Protein AF-0000000084447773 (afdb_homodimer)

Solvent-accessible surface area (backbone atoms only — not comparable to full-atom values): 10820 Å² total; per-residue (Å²): 117,67,65,32,52,51,28,36,53,50,13,45,52,34,30,50,54,9,51,51,26,36,47,57,23,47,71,52,85,71,55,71,71,56,27,58,68,29,68,40,21,44,53,9,50,49,30,35,52,50,14,50,56,31,36,47,57,13,43,61,77,37,57,61,53,53,57,58,41,60,48,51,64,50,44,58,54,37,35,50,45,25,31,73,74,68,66,43,83,80,49,70,49,41,52,50,13,52,49,32,30,48,52,10,36,56,40,37,75,74,79,116,68,67,31,53,51,29,35,53,48,14,46,52,35,29,51,53,9,50,52,26,35,48,56,24,48,72,52,85,70,55,71,72,56,27,59,68,29,67,40,22,45,53,9,51,49,30,33,52,51,15,51,56,31,36,47,58,14,43,62,76,38,57,60,52,52,55,58,44,56,49,47,58,51,46,54,52,37,37,50,44,27,30,74,75,65,68,43,84,79,48,70,50,37,50,52,12,45,49,32,25,45,52,11,33,54,42,38,73,73,79

Organism: NCBI:txid207340

pLDDT: mean 86.86, std 7.04, range [52.06, 95.5]

Foldseek 3Di:
DVLLVVLLVQLLVLLLQLVLLLVVLVPDDDDPVSSCPDPSNVSSVVSNVVSVVSNVSNVVPDPPQLSVLLSLVSVVVVVVCCCPVVVDDCDPVNVVVSVVSVVVNVVSNVD/DVLLVVLLVQLLVLLLQLVLLLVVLVPDDDDPVSSCPDPSNVSSVVSNVVSVVSNVSNVVPDPPVLSVLLSLLSVVVVVVCCCPVVVDDCDPVNVVVSVVSVVVNVVSNVD

Secondary structure (DSSP, 8-state):
-HHHHHHHHHHHHHHHHHHHHHHHTTSSSS-HHHHHTSHHHHHHHHHHHHHHHHHHHHHTTS-HHHHHHHTTHHHHHHHHHHHHHH-----HHHHHHHHHHHHHHHHHHH-/-HHHHHHHHHHHHHHHHHHHHHHHTTSSSS-HHHHHTSHHHHHHHHHHHHHHHHHHHHHTTS-HHHHHHHTTHHHHHHHHHHHHHH-----HHHHHHHHHHHHHHHHHHH-

Nearest PDB structures (foldseek):
  7ssu-assembly1_A  TM=8.052E-01  e=1.782E-02  Escherichia coli K-12
  7szt-assembly1_B  TM=7.948E-01  e=9.513E-02  Clostridiales bacterium oral taxon 876
  8vxu-assembly2_D  TM=7.506E-01  e=4.338E-02  Clostridia bacterium
  4etr-assembly2_B  TM=3.840E-01  e=6.956E+00  Pseudomonas aeruginosa PAO1
  7ssu-assembly1_A  TM=7.848E-01  e=2.287E-02  Escherichia coli K-12

InterPro domains:
  IPR000390 Small drug/metabolite transporter protein family [PTHR30561] (1-109)
  IPR037185 Multidrug transporter EmrE superfamily [SSF103481] (16-109)

Structure (mmCIF, N/CA/C/O backbone):
data_AF-0000000084447773-model_v1
#
loop_
_entity.id
_entity.type
_entity.pdbx_description
1 polymer 'Membrane transporters of cations and cationic drugs'
#
loop_
_atom_site.group_PDB
_atom_site.id
_atom_site.type_symbol
_atom_site.label_atom_id
_atom_site.label_alt_id
_atom_site.label_comp_id
_atom_site.label_asym_id
_atom_site.label_entity_id
_atom_site.label_seq_id
_atom_site.pdbx_PDB_ins_code
_atom_site.Cartn_x
_atom_site.Cartn_y
_atom_site.Cartn_z
_atom_site.occupancy
_atom_site.B_iso_or_equiv
_atom_site.auth_seq_id
_atom_site.auth_comp_id
_atom_site.auth_asym_id
_atom_site.auth_atom_id
_atom_site.pdbx_PDB_model_num
ATOM 1 N N . MET A 1 1 ? -3.943 13.617 18.547 1 52.06 1 MET A N 1
ATOM 2 C CA . MET A 1 1 ? -2.826 12.828 18.047 1 52.06 1 MET A CA 1
ATOM 3 C C . MET A 1 1 ? -3.193 11.344 17.984 1 52.06 1 MET A C 1
ATOM 5 O O . MET A 1 1 ? -2.994 10.695 16.953 1 52.06 1 MET A O 1
ATOM 9 N N . MET A 1 2 ? -3.91 10.875 19.062 1 59.81 2 MET A N 1
ATOM 10 C CA . MET A 1 2 ? -4.258 9.477 19.281 1 59.81 2 MET A CA 1
ATOM 11 C C . MET A 1 2 ? -5.281 9 18.25 1 59.81 2 MET A C 1
ATOM 13 O O . MET A 1 2 ? -5.121 7.93 17.656 1 59.81 2 MET A O 1
ATOM 17 N N . PRO A 1 3 ? -6.141 9.883 17.812 1 79.75 3 PRO A N 1
ATOM 18 C CA . PRO A 1 3 ? -7.188 9.422 16.906 1 79.75 3 PRO A CA 1
ATOM 19 C C . PRO A 1 3 ? -6.676 9.164 15.484 1 79.75 3 PRO A C 1
ATOM 21 O O . PRO A 1 3 ? -7.102 8.211 14.828 1 79.75 3 PRO A O 1
ATOM 24 N N . SER A 1 4 ? -5.676 9.805 15.156 1 86.56 4 SER A N 1
ATOM 25 C CA . SER A 1 4 ? -5.156 9.641 13.805 1 86.56 4 SER A CA 1
ATOM 26 C C . SER A 1 4 ? -4.34 8.359 13.68 1 86.56 4 SER A C 1
ATOM 28 O O . SER A 1 4 ? -4.398 7.68 12.648 1 86.56 4 SER A O 1
ATOM 30 N N . TRP A 1 5 ? -3.732 8.016 14.859 1 85.94 5 TRP A N 1
ATOM 31 C CA . TRP A 1 5 ? -2.955 6.781 14.844 1 85.94 5 TRP A CA 1
ATOM 32 C C . TRP A 1 5 ? -3.871 5.562 14.859 1 85.94 5 TRP A C 1
ATOM 34 O O . TRP A 1 5 ? -3.562 4.539 14.242 1 85.94 5 TRP A O 1
ATOM 44 N N . ILE A 1 6 ? -4.918 5.734 15.508 1 91.38 6 ILE A N 1
ATOM 45 C CA . ILE A 1 6 ? -5.898 4.656 15.547 1 91.38 6 ILE A CA 1
ATOM 46 C C . ILE A 1 6 ? -6.543 4.5 14.172 1 91.38 6 ILE A C 1
ATOM 48 O O . ILE A 1 6 ? -6.738 3.379 13.695 1 91.38 6 ILE A O 1
ATOM 52 N N . ALA A 1 7 ? -6.812 5.609 13.555 1 93 7 ALA A N 1
ATOM 53 C CA . ALA A 1 7 ? -7.355 5.582 12.195 1 93 7 ALA A CA 1
ATOM 54 C C . ALA A 1 7 ? -6.375 4.93 11.227 1 93 7 ALA A C 1
ATOM 56 O O . ALA A 1 7 ? -6.773 4.141 10.367 1 93 7 ALA A O 1
ATOM 57 N N . LEU A 1 8 ? -5.172 5.215 11.438 1 90.75 8 LEU A N 1
ATOM 58 C CA . LEU A 1 8 ? -4.141 4.637 10.578 1 90.75 8 LEU A CA 1
ATOM 59 C C . LEU A 1 8 ? -4.043 3.129 10.789 1 90.75 8 LEU A C 1
ATOM 61 O O . LEU A 1 8 ? -4.02 2.365 9.82 1 90.75 8 LEU A O 1
ATOM 65 N N . ALA A 1 9 ? -3.998 2.742 12.031 1 90.81 9 ALA A N 1
ATOM 66 C CA . ALA A 1 9 ? -3.926 1.317 12.336 1 90.81 9 ALA A CA 1
ATOM 67 C C . ALA A 1 9 ? -5.125 0.568 11.766 1 90.81 9 ALA A C 1
ATOM 69 O O . ALA A 1 9 ? -4.973 -0.516 11.195 1 90.81 9 ALA A O 1
ATOM 70 N N . ALA A 1 10 ? -6.227 1.159 11.93 1 94.94 10 ALA A N 1
ATOM 71 C CA . ALA A 1 10 ? -7.445 0.558 11.391 1 94.94 10 ALA A CA 1
ATOM 72 C C . ALA A 1 10 ? -7.395 0.487 9.867 1 94.94 10 ALA A C 1
ATOM 74 O O . ALA A 1 10 ? -7.832 -0.501 9.266 1 94.94 10 ALA A O 1
ATOM 75 N N . ALA A 1 11 ? -6.934 1.561 9.234 1 94.38 11 ALA A N 1
ATOM 76 C CA . ALA A 1 11 ? -6.793 1.587 7.781 1 94.38 11 ALA A CA 1
ATOM 77 C C . ALA A 1 11 ? -5.871 0.472 7.297 1 94.38 11 ALA A C 1
ATOM 79 O O . ALA A 1 11 ? -6.188 -0.231 6.336 1 94.38 11 ALA A O 1
ATOM 80 N N . ILE A 1 12 ? -4.809 0.29 7.988 1 91.56 12 ILE A N 1
ATOM 81 C CA . ILE A 1 12 ? -3.828 -0.726 7.621 1 91.56 12 ILE A CA 1
ATOM 82 C C . ILE A 1 12 ? -4.441 -2.115 7.773 1 91.56 12 ILE A C 1
ATOM 84 O O . ILE A 1 12 ? -4.359 -2.941 6.863 1 91.56 12 ILE A O 1
ATOM 88 N N . ALA A 1 13 ? -5.066 -2.32 8.875 1 94.06 13 ALA A N 1
ATOM 89 C CA . ALA A 1 13 ? -5.68 -3.617 9.141 1 94.06 13 ALA A CA 1
ATOM 90 C C . ALA A 1 13 ? -6.766 -3.93 8.117 1 94.06 13 ALA A C 1
ATOM 92 O O . ALA A 1 13 ? -6.824 -5.043 7.586 1 94.06 13 ALA A O 1
ATOM 93 N N . THR A 1 14 ? -7.59 -2.947 7.902 1 95.5 14 THR A N 1
ATOM 94 C CA . THR A 1 14 ? -8.672 -3.135 6.945 1 95.5 14 THR A CA 1
ATOM 95 C C . THR A 1 14 ? -8.125 -3.34 5.535 1 95.5 14 THR A C 1
ATOM 97 O O . THR A 1 14 ? -8.641 -4.156 4.773 1 95.5 14 THR A O 1
ATOM 100 N N . SER A 1 15 ? -7.129 -2.568 5.195 1 94.06 15 SER A N 1
ATOM 101 C CA . SER A 1 15 ? -6.523 -2.729 3.875 1 94.06 15 SER A CA 1
ATOM 102 C C . SER A 1 15 ? -5.91 -4.113 3.715 1 94.06 15 SER A C 1
ATOM 104 O O . SER A 1 15 ? -6 -4.719 2.643 1 94.06 15 SER A O 1
ATOM 106 N N . LEU A 1 16 ? -5.262 -4.594 4.715 1 91.81 16 LEU A N 1
ATOM 107 C CA . LEU A 1 16 ? -4.68 -5.93 4.695 1 91.81 16 LEU A CA 1
ATOM 108 C C . LEU A 1 16 ? -5.754 -6.992 4.5 1 91.81 16 LEU A C 1
ATOM 110 O O . LEU A 1 16 ? -5.582 -7.918 3.703 1 91.81 16 LEU A O 1
ATOM 114 N N . PHE A 1 17 ? -6.754 -6.824 5.25 1 95.06 17 PHE A N 1
ATOM 115 C CA . PHE A 1 17 ? -7.891 -7.723 5.098 1 95.06 17 PHE A CA 1
ATOM 116 C C . PHE A 1 17 ? -8.406 -7.703 3.666 1 95.06 17 PHE A C 1
ATOM 118 O O . PHE A 1 17 ? -8.664 -8.758 3.078 1 95.06 17 PHE A O 1
ATOM 125 N N . GLY A 1 18 ? -8.555 -6.555 3.109 1 94.06 18 GLY A N 1
ATOM 126 C CA . GLY A 1 18 ? -8.992 -6.414 1.729 1 94.06 18 GLY A CA 1
ATOM 127 C C . GLY A 1 18 ? -8.039 -7.059 0.736 1 94.06 18 GLY A C 1
ATOM 128 O O . GLY A 1 18 ? -8.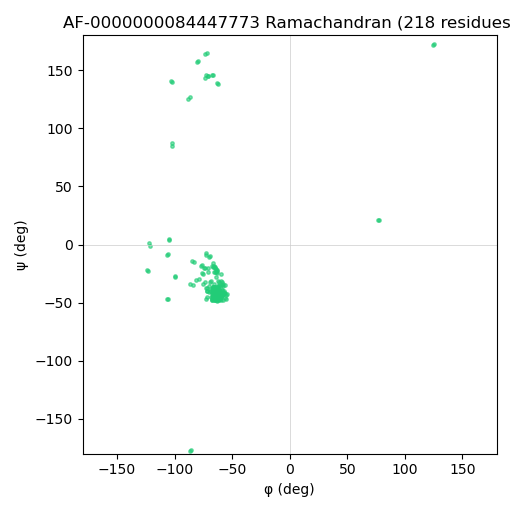477 -7.77 -0.173 1 94.06 18 GLY A O 1
ATOM 129 N N . GLN A 1 19 ? -6.801 -6.828 0.958 1 91.56 19 GLN A N 1
ATOM 130 C CA . GLN A 1 19 ? -5.793 -7.375 0.055 1 91.56 19 GLN A CA 1
ATOM 131 C C . GLN A 1 19 ? -5.812 -8.898 0.068 1 91.56 19 GLN A C 1
ATOM 133 O O . GLN A 1 19 ? -5.66 -9.539 -0.977 1 91.56 19 GLN A O 1
ATOM 138 N N . VAL A 1 20 ? -5.965 -9.469 1.183 1 92.75 20 VAL A N 1
ATOM 139 C CA . VAL A 1 20 ? -6.023 -10.922 1.294 1 92.75 20 VAL A CA 1
ATOM 140 C C . VAL A 1 20 ? -7.242 -11.445 0.538 1 92.75 20 VAL A C 1
ATOM 142 O O . VAL A 1 20 ? -7.148 -12.438 -0.187 1 92.75 20 VAL A O 1
ATOM 145 N N . LEU A 1 21 ? -8.344 -10.773 0.711 1 93.69 21 LEU A N 1
ATOM 146 C CA . LEU A 1 21 ? -9.555 -11.188 0.015 1 93.69 21 LEU A CA 1
ATOM 147 C C . LEU A 1 21 ? -9.406 -11.008 -1.492 1 93.69 21 LEU A C 1
ATOM 149 O O . LEU A 1 21 ? -9.93 -11.812 -2.271 1 93.69 21 LEU A O 1
ATOM 153 N N . LEU A 1 22 ? -8.766 -9.953 -1.883 1 92.12 22 LEU A N 1
ATOM 154 C CA . LEU A 1 22 ? -8.516 -9.742 -3.305 1 92.12 22 LEU A CA 1
ATOM 155 C C . LEU A 1 22 ? -7.691 -10.891 -3.887 1 92.12 22 LEU A C 1
ATOM 157 O O . LEU A 1 22 ? -7.996 -11.391 -4.969 1 92.12 22 LEU A O 1
ATOM 161 N N . LYS A 1 23 ? -6.68 -11.25 -3.127 1 92.06 23 LYS A N 1
ATOM 162 C CA . LYS A 1 23 ? -5.875 -12.383 -3.562 1 92.06 23 LYS A CA 1
ATOM 163 C C . LYS A 1 23 ? -6.707 -13.664 -3.613 1 92.06 23 LYS A C 1
ATOM 165 O O . LYS A 1 23 ? -6.617 -14.43 -4.574 1 92.06 23 LYS A O 1
ATOM 170 N N . ALA A 1 24 ? -7.488 -13.883 -2.609 1 91.88 24 ALA A N 1
ATOM 171 C CA . ALA A 1 24 ? -8.336 -15.07 -2.561 1 91.88 24 ALA A CA 1
ATOM 172 C C . ALA A 1 24 ? -9.273 -15.125 -3.76 1 91.88 24 ALA A C 1
ATOM 174 O O . ALA A 1 24 ? -9.578 -16.203 -4.273 1 91.88 24 ALA A O 1
ATOM 175 N N . GLY A 1 25 ? -9.703 -13.992 -4.145 1 91.12 25 GLY A N 1
ATOM 176 C CA . GLY A 1 25 ? -10.609 -13.914 -5.281 1 91.12 25 GLY A CA 1
ATOM 177 C C . GLY A 1 25 ? -9.969 -14.336 -6.59 1 91.12 25 GLY A C 1
ATOM 178 O O . GLY A 1 25 ? -10.664 -14.617 -7.566 1 91.12 25 GLY A O 1
ATOM 179 N N . THR A 1 26 ? -8.664 -14.336 -6.594 1 87.81 26 THR A N 1
ATOM 180 C CA . THR A 1 26 ? -7.965 -14.68 -7.828 1 87.81 26 THR A CA 1
ATOM 181 C C . THR A 1 26 ? -7.824 -16.188 -7.961 1 87.81 26 THR A C 1
ATOM 183 O O . THR A 1 26 ? -7.434 -16.688 -9.016 1 87.81 26 THR A O 1
ATOM 186 N N . LEU A 1 27 ? -8.039 -16.922 -6.93 1 85.88 27 LEU A N 1
ATOM 187 C CA . LEU A 1 27 ? -7.781 -18.359 -6.902 1 85.88 27 LEU A CA 1
ATOM 188 C C . LEU A 1 27 ? -8.875 -19.125 -7.641 1 85.88 27 LEU A C 1
ATOM 190 O O . LEU A 1 27 ? -8.664 -20.25 -8.078 1 85.88 27 LEU A O 1
ATOM 194 N N . GLY A 1 28 ? -9.969 -18.531 -7.844 1 81.12 28 GLY A N 1
ATOM 195 C CA . GLY A 1 28 ? -11.039 -19.234 -8.531 1 81.12 28 GLY A CA 1
ATOM 196 C C . GLY A 1 28 ? -10.859 -19.266 -10.039 1 81.12 28 GLY A C 1
ATOM 197 O O . GLY A 1 28 ? -10.008 -18.578 -10.586 1 81.12 28 GLY A O 1
ATOM 198 N N . GLU A 1 29 ? -11.484 -20.203 -10.602 1 82.5 29 GLU A N 1
ATOM 199 C CA . GLU A 1 29 ? -11.445 -20.312 -12.055 1 82.5 29 GLU A CA 1
ATOM 200 C C . GLU A 1 29 ? -12.18 -19.156 -12.727 1 82.5 29 GLU A C 1
ATOM 202 O O . GLU A 1 29 ? -13.016 -18.5 -12.102 1 82.5 29 GLU A O 1
ATOM 207 N N . GLY A 1 30 ? -11.656 -18.797 -13.828 1 83.19 30 GLY A N 1
ATOM 208 C CA . GLY A 1 30 ? -12.344 -17.766 -14.594 1 83.19 30 GLY A CA 1
ATOM 209 C C . GLY A 1 30 ? -11.461 -16.578 -14.914 1 83.19 30 GLY A C 1
ATOM 210 O O . GLY A 1 30 ? -10.312 -16.516 -14.469 1 83.19 30 GLY A O 1
ATOM 211 N N . GLY A 1 31 ? -12 -15.719 -15.734 1 85.12 31 GLY A N 1
ATOM 212 C CA . GLY A 1 31 ? -11.273 -14.531 -16.141 1 85.12 31 GLY A CA 1
ATOM 213 C C . GLY A 1 31 ? -11.422 -13.375 -15.164 1 85.12 31 GLY A C 1
ATOM 214 O O . GLY A 1 31 ? -11.891 -13.57 -14.039 1 85.12 31 GLY A O 1
ATOM 215 N N . PHE A 1 32 ? -10.875 -12.289 -15.484 1 86.25 32 PHE A N 1
ATOM 216 C CA . PHE A 1 32 ? -10.867 -11.078 -14.664 1 86.25 32 PHE A CA 1
ATOM 217 C C . PHE A 1 32 ? -12.281 -10.664 -14.297 1 86.25 32 PHE A C 1
ATOM 219 O O . PHE A 1 32 ? -12.555 -10.32 -13.148 1 86.25 32 PHE A O 1
ATOM 226 N N . LEU A 1 33 ? -13.18 -10.727 -15.258 1 87.12 33 LEU A N 1
ATOM 227 C CA . LEU A 1 33 ? -14.562 -10.305 -15.023 1 87.12 33 LEU A CA 1
ATOM 228 C C . LEU A 1 33 ? -15.25 -11.227 -14.023 1 87.12 33 LEU A C 1
ATOM 230 O O . LEU A 1 33 ? -16 -10.766 -13.164 1 87.12 33 LEU A O 1
ATOM 234 N N . THR A 1 34 ? -15.008 -12.555 -14.148 1 88.5 34 THR A N 1
ATOM 235 C CA . THR A 1 34 ? -15.586 -13.492 -13.195 1 88.5 34 THR A CA 1
ATOM 236 C C . THR A 1 34 ? -15.055 -13.227 -11.789 1 88.5 34 THR A C 1
ATOM 238 O O . THR A 1 34 ? -15.805 -13.281 -10.812 1 88.5 34 THR A O 1
ATOM 241 N N . GLN A 1 35 ? -13.82 -12.898 -11.742 1 88.12 35 GLN A N 1
ATOM 242 C CA . GLN A 1 35 ? -13.188 -12.633 -10.453 1 88.12 35 GLN A CA 1
ATOM 243 C C . GLN A 1 35 ? -13.781 -11.383 -9.805 1 88.12 35 GLN A C 1
ATOM 245 O O . GLN A 1 35 ? -13.938 -11.328 -8.578 1 88.12 35 GLN A O 1
ATOM 250 N N . LEU A 1 36 ? -14.109 -10.375 -10.633 1 89.75 36 LEU A N 1
ATOM 251 C CA . LEU A 1 36 ? -14.602 -9.102 -10.117 1 89.75 36 LEU A CA 1
ATOM 252 C C . LEU A 1 36 ? -15.93 -9.289 -9.391 1 89.75 36 LEU A C 1
ATOM 254 O O . LEU A 1 36 ? -16.25 -8.539 -8.469 1 89.75 36 LEU A O 1
ATOM 258 N N . PHE A 1 37 ? -16.594 -10.375 -9.758 1 91.5 37 PHE A N 1
ATOM 259 C CA . PHE A 1 37 ? -17.922 -10.555 -9.18 1 91.5 37 PHE A CA 1
ATOM 260 C C . PHE A 1 37 ? -17.906 -11.625 -8.094 1 91.5 37 PHE A C 1
ATOM 262 O O . PHE A 1 37 ? -18.938 -11.992 -7.551 1 91.5 37 PHE A O 1
ATOM 269 N N . ARG A 1 38 ? -16.844 -12.102 -7.805 1 92 38 ARG A N 1
ATOM 270 C CA . ARG A 1 38 ? -16.719 -13 -6.664 1 92 38 ARG A CA 1
ATOM 271 C C . ARG A 1 38 ? -16.859 -12.242 -5.348 1 92 38 ARG A C 1
ATOM 273 O O . ARG A 1 38 ? -16.453 -11.086 -5.246 1 92 38 ARG A O 1
ATOM 280 N N . TRP A 1 39 ? -17.469 -12.953 -4.438 1 93.69 39 TRP A N 1
ATOM 281 C CA . TRP A 1 39 ? -17.734 -12.289 -3.166 1 93.69 39 TRP A CA 1
ATOM 282 C C . TRP A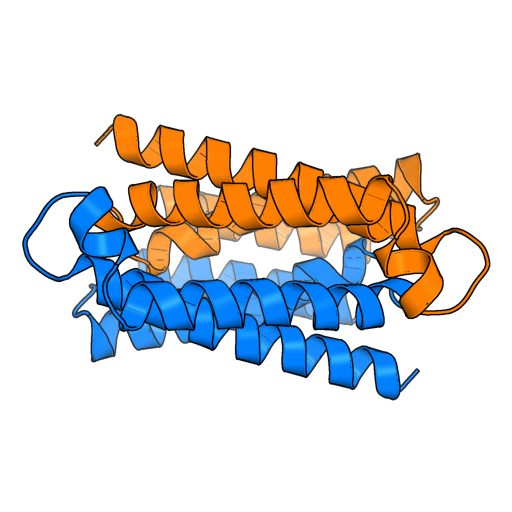 1 39 ? -16.438 -11.867 -2.486 1 93.69 39 TRP A C 1
ATOM 284 O O . TRP A 1 39 ? -16.391 -10.82 -1.826 1 93.69 39 TRP A O 1
ATOM 294 N N . GLN A 1 40 ? -15.383 -12.586 -2.654 1 94.44 40 GLN A N 1
ATOM 295 C CA . GLN A 1 40 ? -14.094 -12.242 -2.066 1 94.44 40 GLN A CA 1
ATOM 296 C C . GLN A 1 40 ? -13.578 -10.914 -2.617 1 94.44 40 GLN A C 1
ATOM 298 O O . GLN A 1 40 ? -13.133 -10.047 -1.858 1 94.44 40 GLN A O 1
ATOM 303 N N . THR A 1 41 ? -13.719 -10.797 -3.891 1 93.81 41 THR A N 1
ATOM 304 C CA . THR A 1 41 ? -13.211 -9.602 -4.547 1 93.81 41 THR A CA 1
ATOM 305 C C . THR A 1 41 ? -14.078 -8.391 -4.203 1 93.81 41 THR A C 1
ATOM 307 O O . THR A 1 41 ? -13.555 -7.309 -3.918 1 93.81 41 THR A O 1
ATOM 310 N N . ILE A 1 42 ? -15.375 -8.57 -4.164 1 94.69 42 ILE A N 1
ATOM 311 C CA . ILE A 1 42 ? -16.281 -7.473 -3.871 1 94.69 42 ILE A CA 1
ATOM 312 C C . ILE A 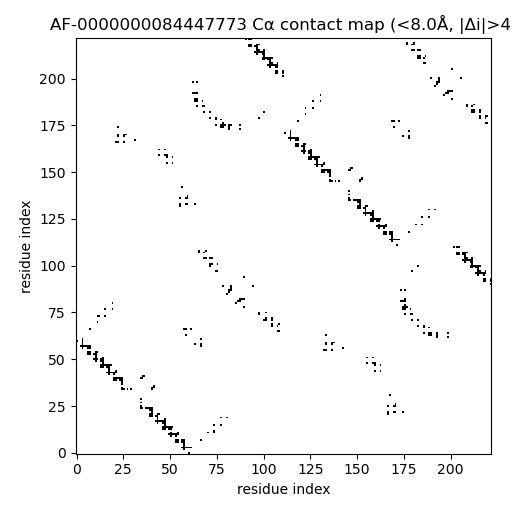1 42 ? -16.062 -6.984 -2.441 1 94.69 42 ILE A C 1
ATOM 314 O O . ILE A 1 42 ? -15.914 -5.781 -2.207 1 94.69 42 ILE A O 1
ATOM 318 N N . ILE A 1 43 ? -16.016 -7.895 -1.536 1 95.44 43 ILE A N 1
ATOM 319 C CA . ILE A 1 43 ? -15.773 -7.523 -0.145 1 95.44 43 ILE A CA 1
ATOM 320 C C . ILE A 1 43 ? -14.359 -6.957 0.003 1 95.44 43 ILE A C 1
ATOM 322 O O . ILE A 1 43 ? -14.148 -6.004 0.754 1 95.44 43 ILE A O 1
ATOM 326 N N . GLY A 1 44 ? -13.383 -7.539 -0.769 1 95.38 44 GLY A N 1
ATOM 327 C CA . GLY A 1 44 ? -12.016 -7.043 -0.739 1 95.38 44 GLY A CA 1
ATOM 328 C C . GLY A 1 44 ? -11.891 -5.613 -1.228 1 95.38 44 GLY A C 1
ATOM 329 O O . GLY A 1 44 ? -11.211 -4.793 -0.599 1 95.38 44 GLY A O 1
ATOM 330 N N . LEU A 1 45 ? -12.602 -5.336 -2.291 1 94.19 45 LEU A N 1
ATOM 331 C CA . LEU A 1 45 ? -12.594 -3.984 -2.838 1 94.19 45 LEU A CA 1
ATOM 332 C C . LEU A 1 45 ? -13.258 -3.006 -1.88 1 94.19 45 LEU A C 1
ATOM 334 O O . LEU A 1 45 ? -12.789 -1.881 -1.704 1 94.19 45 LEU A O 1
ATOM 338 N N . GLY A 1 46 ? -14.336 -3.426 -1.323 1 95.31 46 GLY A N 1
ATOM 339 C CA . GLY A 1 46 ? -15 -2.609 -0.317 1 95.31 46 GLY A CA 1
ATOM 340 C C . GLY A 1 46 ? -14.117 -2.307 0.879 1 95.31 46 GLY A C 1
ATOM 341 O O . GLY A 1 46 ? -14.047 -1.163 1.334 1 95.31 46 GLY A O 1
ATOM 342 N N . ALA A 1 47 ? -13.492 -3.352 1.375 1 94.94 47 ALA A N 1
ATOM 343 C CA . ALA A 1 47 ? -12.578 -3.18 2.5 1 94.94 47 ALA A CA 1
ATOM 344 C C . ALA A 1 47 ? -11.414 -2.27 2.123 1 94.94 47 ALA A C 1
ATOM 346 O O . ALA A 1 47 ? -11.023 -1.397 2.902 1 94.94 47 ALA A O 1
ATOM 347 N N . TYR A 1 48 ? -10.914 -2.471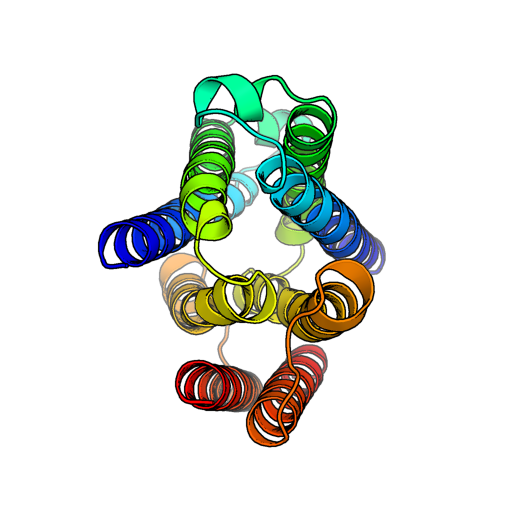 0.992 1 92.19 48 TYR A N 1
ATOM 348 C CA . TYR A 1 48 ? -9.812 -1.649 0.5 1 92.19 48 TYR A CA 1
ATOM 349 C C . TYR A 1 48 ? -10.242 -0.194 0.355 1 92.19 48 TYR A C 1
ATOM 351 O O . TYR A 1 48 ? -9.539 0.714 0.796 1 92.19 48 TYR A O 1
ATOM 359 N N . GLY A 1 49 ? -11.359 0.021 -0.259 1 92.06 49 GLY A N 1
ATOM 360 C CA . GLY A 1 49 ? -11.922 1.358 -0.353 1 92.06 49 GLY A CA 1
ATOM 361 C C . GLY A 1 49 ? -12.203 1.981 1.001 1 92.06 49 GLY A C 1
ATOM 362 O O . GLY A 1 49 ? -11.93 3.164 1.217 1 92.06 49 GLY A O 1
ATOM 363 N N . GLY A 1 50 ? -12.797 1.162 1.841 1 94.62 50 GLY A N 1
ATOM 364 C CA . GLY A 1 50 ? -13.016 1.628 3.199 1 94.62 50 GLY A CA 1
ATOM 365 C C . GLY A 1 50 ? -11.734 2.008 3.918 1 94.62 50 GLY A C 1
ATOM 366 O O . GLY A 1 50 ? -11.711 2.963 4.695 1 94.62 50 GLY A O 1
ATOM 367 N N . ALA A 1 51 ? -10.695 1.259 3.705 1 94.44 51 ALA A N 1
ATOM 368 C CA . ALA A 1 51 ? -9.391 1.557 4.289 1 94.44 51 ALA A CA 1
ATOM 369 C C . ALA A 1 51 ? -8.875 2.912 3.816 1 94.44 51 ALA A C 1
ATOM 371 O O . ALA A 1 51 ? -8.242 3.643 4.582 1 94.44 51 ALA A O 1
ATOM 372 N N . ALA A 1 52 ? -9.188 3.23 2.557 1 92.88 52 ALA A N 1
ATOM 373 C CA . ALA A 1 52 ? -8.781 4.523 2.014 1 92.88 52 ALA A CA 1
ATOM 374 C C . ALA A 1 52 ? -9.453 5.668 2.77 1 92.88 52 ALA A C 1
ATOM 376 O O . ALA A 1 52 ? -8.82 6.695 3.037 1 92.88 52 ALA A O 1
ATOM 377 N N . LEU A 1 53 ? -10.641 5.488 3.105 1 92.56 53 LEU A N 1
ATOM 378 C CA . LEU A 1 53 ? -11.367 6.512 3.848 1 92.56 53 LEU A CA 1
ATOM 379 C C . LEU A 1 53 ? -10.781 6.691 5.242 1 92.56 53 LEU A C 1
ATOM 381 O O . LEU A 1 53 ? -10.625 7.82 5.715 1 92.56 53 LEU A O 1
ATOM 385 N N . LEU A 1 54 ? -10.508 5.59 5.875 1 92.38 54 LEU A N 1
ATOM 386 C CA . LEU A 1 54 ? -9.852 5.66 7.172 1 92.38 54 LEU A CA 1
ATOM 387 C C . LEU A 1 54 ? -8.469 6.301 7.051 1 92.38 54 LEU A C 1
ATOM 389 O O . LEU A 1 54 ? -8.055 7.055 7.934 1 92.38 54 LEU A O 1
ATOM 393 N N . TYR A 1 55 ? -7.809 6.02 5.973 1 92.69 55 TYR A N 1
ATOM 394 C CA . TYR A 1 55 ? -6.48 6.559 5.719 1 92.69 55 TYR A CA 1
ATOM 395 C C . TYR A 1 55 ? -6.523 8.078 5.586 1 92.69 55 TYR A C 1
ATOM 397 O O . TYR A 1 55 ? -5.637 8.773 6.086 1 92.69 55 TYR A O 1
ATOM 405 N N . ILE A 1 56 ? -7.547 8.555 5.004 1 91 56 ILE A N 1
ATOM 406 C CA . ILE A 1 56 ? -7.715 10 4.844 1 91 56 ILE A CA 1
ATOM 407 C C . ILE A 1 56 ? -7.816 10.656 6.219 1 91 56 ILE A C 1
ATOM 409 O O . ILE A 1 56 ? -7.266 11.742 6.434 1 91 56 ILE A O 1
ATOM 413 N N . VAL A 1 57 ? -8.57 10.008 7.008 1 90.69 57 VAL A N 1
ATOM 414 C CA . VAL A 1 57 ? -8.711 10.531 8.359 1 90.69 57 VAL A CA 1
ATOM 415 C C . VAL A 1 57 ? -7.344 10.641 9.023 1 90.69 57 VAL A C 1
ATOM 417 O O . VAL A 1 57 ? -7.043 11.641 9.68 1 90.69 57 VAL A O 1
ATOM 420 N N . ALA A 1 58 ? -6.508 9.68 8.844 1 89.81 58 ALA A N 1
ATOM 421 C CA . ALA A 1 58 ? -5.16 9.688 9.406 1 89.81 58 ALA A CA 1
ATOM 422 C C . ALA A 1 58 ? -4.309 10.789 8.773 1 89.81 58 ALA A C 1
ATOM 424 O O . ALA A 1 58 ? -3.553 11.469 9.461 1 89.81 58 ALA A O 1
ATOM 425 N N . LEU A 1 59 ? -4.496 11.031 7.504 1 88.12 59 LEU A N 1
ATOM 426 C CA . LEU A 1 59 ? -3.66 11.953 6.742 1 88.12 59 LEU A CA 1
ATOM 427 C C . LEU A 1 59 ? -3.99 13.398 7.098 1 88.12 59 LEU A C 1
ATOM 429 O O . LEU A 1 59 ? -3.223 14.312 6.781 1 88.12 59 LEU A O 1
ATOM 433 N N . ARG A 1 60 ? -5.121 13.617 7.633 1 88.44 60 ARG A N 1
ATOM 434 C CA . ARG A 1 60 ? -5.477 14.969 8.047 1 88.44 60 ARG A CA 1
ATOM 435 C C . ARG A 1 60 ? -4.531 15.469 9.141 1 88.44 60 ARG A C 1
ATOM 437 O O . ARG A 1 60 ? -4.332 16.672 9.281 1 88.44 60 ARG A O 1
ATOM 444 N N . LYS A 1 61 ? -3.955 14.562 9.844 1 87.19 61 LYS A N 1
ATOM 445 C CA . LYS A 1 61 ? -3.125 14.992 10.961 1 87.19 61 LYS A CA 1
ATOM 446 C C . LYS A 1 61 ? -1.704 14.453 10.836 1 87.19 61 LYS A C 1
ATOM 448 O O . LYS A 1 61 ? -0.785 14.945 11.492 1 87.19 61 LYS A O 1
ATOM 453 N N . LEU A 1 62 ? -1.527 13.438 10.133 1 83.38 62 LEU A N 1
ATOM 454 C CA . LEU A 1 62 ? -0.211 12.82 9.992 1 83.38 62 LEU A CA 1
ATOM 455 C C . LEU A 1 62 ? 0.419 13.188 8.656 1 83.38 62 LEU A C 1
ATOM 457 O O . LEU A 1 62 ? -0.27 13.242 7.633 1 83.38 62 LEU A O 1
ATOM 461 N N . PRO A 1 63 ? 1.749 13.453 8.719 1 86.06 63 PRO A N 1
ATOM 462 C CA . PRO A 1 63 ? 2.438 13.617 7.438 1 86.06 63 PRO A CA 1
ATOM 463 C C . PRO A 1 63 ? 2.398 12.352 6.582 1 86.06 63 PRO A C 1
ATOM 465 O O . PRO A 1 63 ? 2.467 11.242 7.109 1 86.06 63 PRO A O 1
ATOM 468 N N . MET A 1 64 ? 2.172 12.578 5.324 1 85.88 64 MET A N 1
ATOM 469 C CA . MET A 1 64 ? 2.094 11.438 4.406 1 85.88 64 MET A CA 1
ATOM 470 C C . MET A 1 64 ? 3.385 10.633 4.434 1 85.88 64 MET A C 1
ATOM 472 O O . MET A 1 64 ? 3.357 9.406 4.312 1 85.88 64 MET A O 1
ATOM 476 N N . SER A 1 65 ? 4.535 11.242 4.656 1 82 65 SER A N 1
ATOM 477 C CA . SER A 1 65 ? 5.84 10.594 4.676 1 82 65 SER A CA 1
ATOM 478 C C . SER A 1 65 ? 5.992 9.688 5.895 1 82 65 SER A C 1
ATOM 480 O O . SER A 1 65 ? 6.91 8.867 5.957 1 82 65 SER A O 1
ATOM 482 N N . VAL A 1 66 ? 5.102 9.797 6.758 1 79.56 66 VAL A N 1
ATOM 483 C CA . VAL A 1 66 ? 5.133 8.961 7.953 1 79.56 66 VAL A CA 1
ATOM 484 C 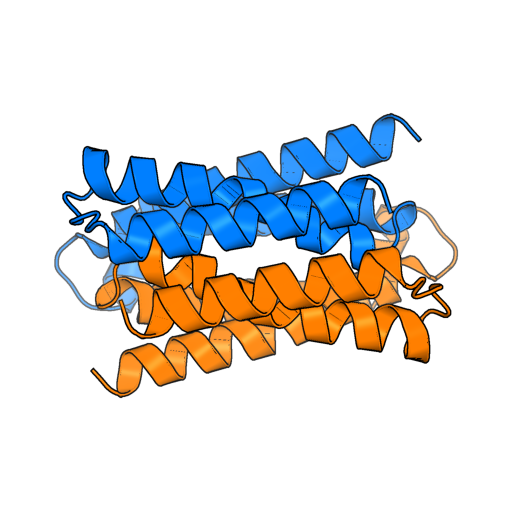C . VAL A 1 66 ? 4.066 7.875 7.852 1 79.56 66 VAL A C 1
ATOM 486 O O . VAL A 1 66 ? 4.336 6.703 8.125 1 79.56 66 VAL A O 1
ATOM 489 N N . ALA A 1 67 ? 2.875 8.297 7.465 1 84.31 67 ALA A N 1
ATOM 490 C CA . ALA A 1 67 ? 1.729 7.395 7.445 1 84.31 67 ALA A CA 1
ATOM 491 C C . ALA A 1 67 ? 1.958 6.238 6.473 1 84.31 67 ALA A C 1
ATOM 493 O O . ALA A 1 67 ? 1.712 5.078 6.809 1 84.31 67 ALA A O 1
ATOM 494 N N . LEU A 1 68 ? 2.436 6.574 5.348 1 85.88 68 LEU A N 1
ATOM 495 C CA . LEU A 1 68 ? 2.555 5.562 4.305 1 85.88 68 LEU A CA 1
ATOM 496 C C . LEU A 1 68 ? 3.572 4.492 4.695 1 85.88 68 LEU A C 1
ATOM 498 O O . LEU A 1 68 ? 3.293 3.297 4.594 1 85.88 68 LEU A O 1
ATOM 502 N N . PRO A 1 69 ? 4.68 4.91 5.16 1 79.38 69 PRO A N 1
ATOM 503 C CA . PRO A 1 69 ? 5.656 3.881 5.523 1 79.38 69 PRO A CA 1
ATOM 504 C C . PRO A 1 69 ? 5.176 2.98 6.66 1 79.38 69 PRO A C 1
ATOM 506 O O . PRO A 1 69 ? 5.652 1.852 6.801 1 79.38 69 PRO A O 1
ATOM 509 N N . CYS A 1 70 ? 4.254 3.379 7.461 1 80.38 70 CYS A N 1
ATOM 510 C CA . CYS A 1 70 ? 3.709 2.551 8.531 1 80.38 70 CYS A CA 1
ATOM 511 C C . CYS A 1 70 ? 2.984 1.335 7.965 1 80.38 70 CYS A C 1
ATOM 513 O O . CYS A 1 70 ? 2.842 0.319 8.648 1 80.38 70 CYS A O 1
ATOM 515 N N . THR A 1 71 ? 2.613 1.408 6.785 1 84.75 71 THR A N 1
ATOM 516 C CA . THR A 1 71 ? 1.896 0.299 6.168 1 84.75 71 THR A CA 1
ATOM 517 C C . THR A 1 71 ? 2.836 -0.872 5.898 1 84.75 71 THR A C 1
ATOM 519 O O . THR A 1 71 ? 2.387 -1.984 5.617 1 84.75 71 THR A O 1
ATOM 522 N N . ALA A 1 72 ? 4.062 -0.683 6.059 1 83.06 72 ALA A N 1
ATOM 523 C CA . ALA A 1 72 ? 5.051 -1.727 5.797 1 83.06 72 ALA A CA 1
ATOM 524 C C . ALA A 1 72 ? 4.891 -2.893 6.77 1 83.06 72 ALA A C 1
ATOM 526 O O . ALA A 1 72 ? 5.379 -3.994 6.512 1 83.06 72 ALA A O 1
ATOM 527 N N . VAL A 1 73 ? 4.258 -2.656 7.836 1 78.5 73 VAL A N 1
ATOM 528 C CA . VAL A 1 73 ? 3.998 -3.721 8.797 1 78.5 73 VAL A CA 1
ATOM 529 C C . VAL A 1 73 ? 3.188 -4.832 8.133 1 78.5 73 VAL A C 1
ATOM 531 O O . VAL A 1 73 ? 3.291 -6 8.516 1 78.5 73 VAL A O 1
ATOM 534 N N . SER A 1 74 ? 2.465 -4.469 7.133 1 85.94 74 SER A N 1
ATOM 535 C CA . SER A 1 74 ? 1.616 -5.438 6.441 1 85.94 74 SER A CA 1
ATOM 536 C C . SER A 1 74 ? 2.449 -6.426 5.633 1 85.94 74 SER A C 1
ATOM 538 O O . SER A 1 74 ? 1.967 -7.5 5.27 1 85.94 74 SER A O 1
ATOM 540 N N . TYR A 1 75 ? 3.66 -6.055 5.34 1 85.06 75 TYR A N 1
ATOM 541 C CA . TYR A 1 75 ? 4.461 -6.914 4.477 1 85.06 75 TYR A CA 1
ATOM 542 C C . TYR A 1 75 ? 4.773 -8.242 5.164 1 85.06 75 TYR A C 1
ATOM 544 O O . TYR A 1 75 ? 4.734 -9.297 4.527 1 85.06 75 TYR A O 1
ATOM 552 N N . VAL A 1 76 ? 5.023 -8.125 6.41 1 81 76 VAL A N 1
ATOM 553 C CA . VAL A 1 76 ? 5.293 -9.344 7.168 1 81 76 VAL A CA 1
ATOM 554 C C . VAL A 1 76 ? 4.027 -10.203 7.242 1 81 76 VAL A C 1
ATOM 556 O O . VAL A 1 76 ? 4.082 -11.414 7.039 1 81 76 VAL A O 1
ATOM 559 N N . ALA A 1 77 ? 2.984 -9.57 7.531 1 86 77 ALA A N 1
ATOM 560 C CA . ALA A 1 77 ? 1.712 -10.273 7.637 1 86 77 ALA A CA 1
ATOM 561 C C . ALA A 1 77 ? 1.348 -10.953 6.316 1 86 77 ALA A C 1
ATOM 563 O O . ALA A 1 77 ? 0.918 -12.109 6.301 1 86 77 ALA A O 1
ATOM 564 N N . VAL A 1 78 ? 1.598 -10.266 5.281 1 87.56 78 VAL A N 1
ATOM 565 C CA . VAL A 1 78 ? 1.204 -10.797 3.982 1 87.56 78 VAL A CA 1
ATOM 566 C C . VAL A 1 78 ? 2.125 -11.953 3.598 1 87.56 78 VAL A C 1
ATOM 568 O O . VAL A 1 78 ? 1.689 -12.922 2.971 1 87.56 78 VAL A O 1
ATOM 571 N N . ALA A 1 79 ? 3.334 -11.789 3.928 1 86.19 79 ALA A N 1
ATOM 572 C CA . ALA A 1 79 ? 4.242 -12.906 3.672 1 86.19 79 ALA A CA 1
ATOM 573 C C . ALA A 1 79 ? 3.799 -14.156 4.418 1 86.19 79 ALA A C 1
ATOM 575 O O . ALA A 1 79 ? 3.807 -15.258 3.859 1 86.19 79 ALA A O 1
ATOM 576 N N . ALA A 1 80 ? 3.453 -13.945 5.633 1 87.44 80 ALA A N 1
ATOM 577 C CA . ALA A 1 80 ? 2.988 -15.062 6.441 1 87.44 80 ALA A CA 1
ATOM 578 C C . ALA A 1 80 ? 1.69 -15.641 5.883 1 87.44 80 ALA A C 1
ATOM 580 O O . ALA A 1 80 ? 1.568 -16.859 5.711 1 87.44 80 ALA A O 1
ATOM 581 N N . ILE A 1 81 ? 0.773 -14.805 5.578 1 90.5 81 ILE A N 1
ATOM 582 C CA . ILE A 1 81 ? -0.518 -15.242 5.055 1 90.5 81 ILE A CA 1
ATOM 583 C C . ILE A 1 81 ? -0.325 -15.914 3.699 1 90.5 81 ILE A C 1
ATOM 585 O O . ILE A 1 81 ? -0.934 -16.953 3.422 1 90.5 81 ILE A O 1
ATOM 589 N N . GLY A 1 82 ? 0.527 -15.266 2.869 1 89.69 82 GLY A N 1
ATOM 590 C CA . GLY A 1 82 ? 0.836 -15.875 1.586 1 89.69 82 GLY A CA 1
ATOM 591 C C . GLY A 1 82 ? 1.387 -17.281 1.711 1 89.69 82 GLY A C 1
ATOM 592 O O . GLY A 1 82 ? 1.004 -18.172 0.951 1 89.69 82 GLY A O 1
ATOM 593 N N . HIS A 1 83 ? 2.242 -17.453 2.674 1 88.75 83 HIS A N 1
ATOM 594 C CA . HIS A 1 83 ? 2.859 -18.766 2.873 1 88.75 83 HIS A CA 1
ATOM 595 C C . HIS A 1 83 ? 1.86 -19.766 3.445 1 88.75 83 HIS A C 1
ATOM 597 O O . HIS A 1 83 ? 1.703 -20.859 2.91 1 88.75 83 HIS A O 1
ATOM 603 N N . PHE A 1 84 ? 1.119 -19.375 4.422 1 89.5 84 PHE A N 1
ATOM 604 C CA . PHE A 1 84 ? 0.281 -20.312 5.156 1 89.5 84 PHE A CA 1
ATOM 605 C C . PHE A 1 84 ? -1.07 -20.484 4.469 1 89.5 84 PHE A C 1
ATOM 607 O O . PHE A 1 84 ? -1.636 -21.578 4.461 1 89.5 84 PHE A O 1
ATOM 614 N N . ALA A 1 85 ? -1.542 -19.516 3.91 1 88.25 85 ALA A N 1
ATOM 615 C CA . ALA A 1 85 ? -2.9 -19.562 3.375 1 88.25 85 ALA A CA 1
ATOM 616 C C . ALA A 1 85 ? -2.889 -19.828 1.872 1 88.25 85 ALA A C 1
ATOM 618 O O . ALA A 1 85 ? -3.816 -20.438 1.334 1 88.25 85 ALA A O 1
ATOM 619 N N . PHE A 1 86 ? -1.813 -19.422 1.229 1 90.19 86 PHE A N 1
ATOM 620 C CA . PHE A 1 86 ? -1.837 -19.516 -0.226 1 90.19 86 PHE A CA 1
ATOM 621 C C . PHE A 1 86 ? -0.697 -20.391 -0.73 1 90.19 86 PHE A C 1
ATOM 623 O O . PHE A 1 86 ? -0.49 -20.516 -1.939 1 90.19 86 PHE A O 1
ATOM 630 N N . GLY A 1 87 ? 0.143 -20.906 0.207 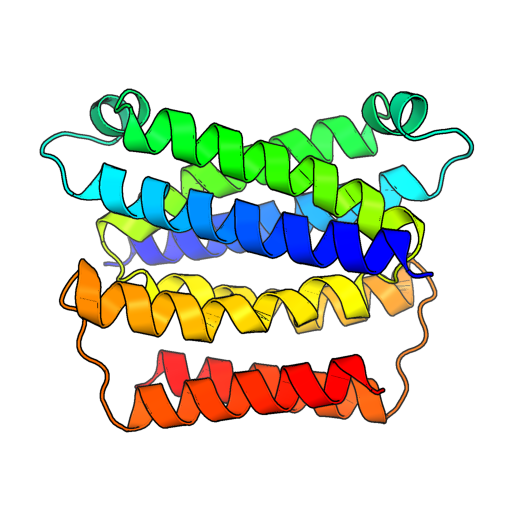1 88.56 87 GLY A N 1
ATOM 631 C CA . GLY A 1 87 ? 1.16 -21.875 -0.142 1 88.56 87 GLY A CA 1
ATOM 632 C C . GLY A 1 87 ? 2.379 -21.266 -0.806 1 88.56 87 GLY A C 1
ATOM 633 O O . GLY A 1 87 ? 3.082 -21.938 -1.564 1 88.56 87 GLY A O 1
ATOM 634 N N . GLU A 1 88 ? 2.553 -20.062 -0.616 1 87.69 88 GLU A N 1
ATOM 635 C CA . GLU A 1 88 ? 3.705 -19.391 -1.21 1 87.69 88 GLU A CA 1
ATOM 636 C C . GLU A 1 88 ? 5 -19.781 -0.501 1 87.69 88 GLU A C 1
ATOM 638 O O . GLU A 1 88 ? 5.012 -19.969 0.717 1 87.69 88 GLU A O 1
ATOM 643 N N . MET A 1 89 ? 6.074 -19.875 -1.197 1 85.25 89 MET A N 1
ATOM 644 C CA . MET A 1 89 ? 7.363 -20.25 -0.625 1 85.25 89 MET A CA 1
ATOM 645 C C . MET A 1 89 ? 8.125 -19.031 -0.125 1 85.25 89 MET A C 1
ATOM 647 O O . MET A 1 89 ? 8.219 -18.016 -0.83 1 85.25 89 MET A O 1
ATOM 651 N N . LEU A 1 90 ? 8.477 -19.125 1.077 1 84.56 90 LEU A N 1
ATOM 652 C CA . LEU A 1 90 ? 9.273 -18.062 1.669 1 84.56 90 LEU A CA 1
ATOM 653 C C . LEU A 1 90 ? 10.742 -18.469 1.759 1 84.56 90 LEU A C 1
ATOM 655 O O . LEU A 1 90 ? 11.203 -18.938 2.805 1 84.56 90 LEU A O 1
ATOM 659 N N . GLY A 1 91 ? 11.469 -18.297 0.766 1 85.75 91 GLY A N 1
ATOM 660 C CA . GLY A 1 91 ? 12.891 -18.594 0.777 1 85.75 91 GLY A CA 1
ATOM 661 C C . GLY A 1 91 ? 13.703 -17.609 1.596 1 85.75 91 GLY A C 1
ATOM 662 O O . GLY A 1 91 ? 13.188 -16.562 2.016 1 85.75 91 GLY A O 1
ATOM 663 N N . PRO A 1 92 ? 14.852 -17.938 1.887 1 88.19 92 PRO A N 1
ATOM 664 C CA . PRO A 1 92 ? 15.695 -17.109 2.744 1 88.19 92 PRO A CA 1
ATOM 665 C C . PRO A 1 92 ? 15.898 -15.703 2.188 1 88.19 92 PRO A C 1
ATOM 667 O O . PRO A 1 92 ? 15.984 -14.734 2.951 1 88.19 92 PRO A O 1
ATOM 670 N N . ALA A 1 93 ? 15.953 -15.609 0.967 1 85.69 93 ALA A N 1
ATOM 671 C CA . ALA A 1 93 ? 16.125 -14.297 0.351 1 85.69 93 ALA A CA 1
ATOM 672 C C . ALA A 1 93 ? 14.914 -13.406 0.599 1 85.69 93 ALA A C 1
ATOM 674 O O . ALA A 1 93 ? 15.055 -12.211 0.872 1 85.69 93 ALA A O 1
ATOM 675 N N . LYS A 1 94 ? 13.781 -14.023 0.537 1 85.25 94 LYS A N 1
ATOM 676 C CA . LYS A 1 94 ? 12.562 -13.266 0.798 1 85.25 94 LYS A CA 1
ATOM 677 C C . LYS A 1 94 ? 12.484 -12.836 2.262 1 85.25 94 LYS A C 1
ATOM 679 O O . LYS A 1 94 ? 12.102 -11.703 2.562 1 85.25 94 LYS A O 1
ATOM 684 N N . VAL A 1 95 ? 12.914 -13.711 3.01 1 86.25 95 VAL A N 1
ATOM 685 C CA . VAL A 1 95 ? 12.891 -13.414 4.438 1 86.25 95 VAL A CA 1
ATOM 686 C C . VAL A 1 95 ? 13.859 -12.273 4.746 1 86.25 95 VAL A C 1
ATOM 688 O O . VAL A 1 95 ? 13.531 -11.367 5.516 1 86.25 95 VAL A O 1
ATOM 691 N N . ALA A 1 96 ? 14.906 -12.297 4.156 1 87.94 96 ALA A N 1
ATOM 692 C CA . ALA A 1 96 ? 15.898 -11.242 4.344 1 87.94 96 ALA A CA 1
ATOM 693 C C . ALA A 1 96 ? 15.367 -9.898 3.838 1 87.94 96 ALA A C 1
ATOM 695 O O . ALA A 1 96 ? 15.539 -8.875 4.496 1 87.94 96 ALA A O 1
ATOM 696 N N . ALA A 1 97 ? 14.797 -9.914 2.729 1 84.5 97 ALA A N 1
ATOM 697 C CA . ALA A 1 97 ? 14.234 -8.695 2.145 1 84.5 97 ALA A CA 1
ATOM 698 C C . ALA A 1 97 ? 13.156 -8.102 3.051 1 84.5 97 ALA A C 1
ATOM 700 O O . ALA A 1 97 ? 13.164 -6.898 3.322 1 84.5 97 ALA A O 1
ATOM 701 N N . LEU A 1 98 ? 12.328 -8.969 3.525 1 84.44 98 LEU A N 1
ATOM 702 C CA . LEU A 1 98 ? 11.273 -8.531 4.438 1 84.44 98 LEU A CA 1
ATOM 703 C C . LEU A 1 98 ? 11.867 -7.926 5.703 1 84.44 98 LEU A C 1
ATOM 705 O O . LEU A 1 98 ? 11.375 -6.914 6.203 1 84.44 98 LEU A O 1
ATOM 709 N N . GLY A 1 99 ? 12.867 -8.516 6.18 1 85.62 99 GLY A N 1
ATOM 710 C CA . GLY A 1 99 ? 13.57 -7.98 7.332 1 85.62 99 GLY A CA 1
ATOM 711 C C . GLY A 1 99 ? 14.102 -6.578 7.105 1 85.62 99 GLY A C 1
ATOM 712 O O . GLY A 1 99 ? 13.977 -5.711 7.973 1 85.62 99 GLY A O 1
ATOM 713 N N . LEU A 1 100 ? 14.648 -6.34 5.992 1 84.62 100 LEU A N 1
ATOM 714 C CA . LEU A 1 100 ? 15.188 -5.027 5.652 1 84.62 100 LEU A CA 1
ATOM 715 C C . LEU A 1 100 ? 14.078 -3.988 5.559 1 84.62 100 LEU A C 1
ATOM 717 O O . LEU A 1 100 ? 14.219 -2.871 6.059 1 84.62 100 LEU A O 1
ATOM 721 N N . ILE A 1 101 ? 13.039 -4.359 4.957 1 80.5 101 ILE A N 1
ATOM 722 C CA . ILE A 1 101 ? 11.906 -3.449 4.828 1 80.5 101 ILE A CA 1
ATOM 723 C C . ILE A 1 101 ? 11.367 -3.102 6.211 1 80.5 101 ILE A C 1
ATOM 725 O O . ILE A 1 101 ? 11.172 -1.926 6.531 1 80.5 101 ILE A O 1
ATOM 729 N N . CYS A 1 102 ? 11.281 -4.078 7.102 1 81.44 102 CYS A N 1
ATOM 730 C CA . CYS A 1 102 ? 10.773 -3.857 8.453 1 81.44 102 CYS A CA 1
ATOM 731 C C . CYS A 1 102 ? 11.727 -2.977 9.25 1 81.44 102 CYS A C 1
ATOM 733 O O . CYS A 1 102 ? 11.289 -2.088 9.984 1 81.44 102 CYS A O 1
ATOM 735 N N . ALA A 1 103 ? 12.938 -3.211 9.094 1 84.12 103 ALA A N 1
ATOM 736 C CA . ALA A 1 103 ? 13.945 -2.398 9.773 1 84.12 103 ALA A CA 1
ATOM 737 C C . ALA A 1 103 ? 13.875 -0.943 9.32 1 84.12 103 ALA A C 1
ATOM 739 O O . ALA A 1 103 ? 13.961 -0.027 10.141 1 84.12 103 ALA A O 1
ATOM 740 N N . GLY A 1 104 ? 13.75 -0.759 8.07 1 80.31 104 GLY A N 1
ATOM 741 C CA . GLY A 1 104 ? 13.602 0.583 7.531 1 80.31 104 GLY A CA 1
ATOM 742 C C . GLY A 1 104 ? 12.367 1.298 8.047 1 80.31 104 GLY A C 1
ATOM 743 O O . GLY A 1 104 ? 12.43 2.473 8.414 1 80.31 104 GLY A O 1
ATOM 744 N N . VAL A 1 105 ? 11.305 0.606 8.164 1 75.44 105 VAL A N 1
ATOM 745 C CA . VAL A 1 105 ? 10.055 1.177 8.672 1 75.44 105 VAL A CA 1
ATOM 746 C C . VAL A 1 105 ? 10.211 1.53 10.148 1 75.44 105 VAL A C 1
ATOM 748 O O . VAL A 1 105 ? 9.742 2.584 10.594 1 75.44 105 VAL A O 1
ATOM 751 N N . ALA A 1 106 ? 10.758 0.694 10.875 1 76.69 106 ALA A N 1
ATOM 752 C CA . ALA A 1 106 ? 10.984 0.956 12.297 1 76.69 106 ALA A CA 1
ATOM 753 C C . ALA A 1 106 ? 11.844 2.205 12.484 1 76.69 106 ALA A C 1
ATOM 755 O O . ALA A 1 106 ? 11.555 3.029 13.359 1 76.69 106 ALA A O 1
ATOM 756 N N . LEU A 1 107 ? 12.844 2.35 11.672 1 80.62 107 LEU A N 1
ATOM 757 C CA . LEU A 1 107 ? 13.695 3.529 11.727 1 80.62 107 LEU A CA 1
ATOM 758 C C . LEU A 1 107 ? 12.922 4.781 11.328 1 80.62 107 LEU A C 1
ATOM 760 O O . LEU A 1 107 ? 13.102 5.844 11.93 1 80.62 107 LEU A O 1
ATOM 764 N N . LEU A 1 108 ? 12.086 4.699 10.383 1 74 108 LEU A N 1
ATOM 765 C CA . LEU A 1 108 ? 11.289 5.828 9.914 1 74 108 LEU A CA 1
ATOM 766 C C . LEU A 1 108 ? 10.312 6.289 10.984 1 74 108 LEU A C 1
ATOM 768 O O . LEU A 1 108 ? 10.078 7.488 11.141 1 74 108 LEU A O 1
ATOM 772 N N . ALA A 1 109 ? 9.758 5.414 11.812 1 68.88 109 ALA A N 1
ATOM 773 C CA . ALA A 1 109 ? 8.773 5.703 12.852 1 68.88 109 ALA A CA 1
ATOM 774 C C . ALA A 1 109 ? 9.414 6.469 14.008 1 68.88 109 ALA A C 1
ATOM 776 O O . ALA A 1 109 ? 8.734 7.203 14.727 1 68.88 109 ALA A O 1
ATOM 777 N N . VAL A 1 110 ? 10.695 6.344 14.156 1 71.62 110 VAL A N 1
ATOM 778 C CA . VAL A 1 110 ? 11.344 6.984 15.297 1 71.62 110 VAL A CA 1
ATOM 779 C C . VAL A 1 110 ? 12.117 8.211 14.828 1 71.62 110 VAL A C 1
ATOM 781 O O . VAL A 1 110 ? 12.672 8.953 15.648 1 71.62 110 VAL A O 1
ATOM 784 N N . ALA A 1 111 ? 12.211 8.383 13.539 1 71.44 111 ALA A N 1
ATOM 785 C CA . ALA A 1 111 ? 12.953 9.516 12.992 1 71.44 111 ALA A CA 1
ATOM 786 C C . ALA A 1 111 ? 12.102 10.781 12.969 1 71.44 111 ALA A C 1
ATOM 788 O O . ALA A 1 111 ? 10.867 10.703 12.938 1 71.44 111 ALA A O 1
ATOM 789 N N . MET B 1 1 ? 4.371 -13.375 -17.938 1 52.19 1 MET B N 1
ATOM 790 C CA . MET B 1 1 ? 5.125 -12.852 -16.797 1 52.19 1 MET B CA 1
ATOM 791 C C . MET B 1 1 ? 5.184 -11.328 -16.844 1 52.19 1 MET B C 1
ATOM 793 O O . MET B 1 1 ? 4.883 -10.672 -15.836 1 52.19 1 MET B O 1
ATOM 797 N N . MET B 1 2 ? 5.391 -10.789 -18.062 1 61.25 2 MET B N 1
ATOM 798 C CA . MET B 1 2 ? 5.602 -9.367 -18.328 1 61.25 2 MET B CA 1
ATOM 799 C C . MET B 1 2 ? 4.332 -8.57 -18.062 1 61.25 2 MET B C 1
ATOM 801 O O . MET B 1 2 ? 4.375 -7.527 -17.406 1 61.25 2 MET B O 1
ATOM 805 N N . PRO B 1 3 ? 3.18 -9.172 -18.281 1 80.62 3 PRO B N 1
ATOM 806 C CA . PRO B 1 3 ? 1.96 -8.375 -18.141 1 80.62 3 PRO B CA 1
ATOM 807 C C . PRO B 1 3 ? 1.575 -8.133 -16.688 1 80.62 3 PRO B C 1
ATOM 809 O O . PRO B 1 3 ? 1.102 -7.051 -16.328 1 80.62 3 PRO B O 1
ATOM 812 N N . SER B 1 4 ? 2.002 -8.977 -15.883 1 88.5 4 SER B N 1
ATOM 813 C CA . SER B 1 4 ? 1.623 -8.836 -14.484 1 88.5 4 SER B CA 1
ATOM 814 C C . SER B 1 4 ? 2.504 -7.812 -13.773 1 88.5 4 SER B C 1
ATOM 816 O O . SER B 1 4 ? 2.025 -7.055 -12.922 1 88.5 4 SER B O 1
ATOM 818 N N . TRP B 1 5 ? 3.764 -7.746 -14.273 1 88.81 5 TRP B N 1
ATOM 819 C CA . TRP B 1 5 ? 4.668 -6.766 -13.688 1 88.81 5 TRP B CA 1
ATOM 820 C C . TRP B 1 5 ? 4.305 -5.352 -14.141 1 88.81 5 TRP B C 1
ATOM 822 O O . TRP B 1 5 ? 4.434 -4.398 -13.367 1 88.81 5 TRP B O 1
ATOM 832 N N . ILE B 1 6 ? 3.83 -5.297 -15.297 1 92.88 6 ILE B N 1
ATOM 833 C CA . ILE B 1 6 ? 3.387 -4.008 -15.82 1 92.88 6 ILE B CA 1
ATOM 834 C C . ILE B 1 6 ? 2.123 -3.564 -15.086 1 92.88 6 ILE B C 1
ATOM 836 O O . ILE B 1 6 ? 1.984 -2.393 -14.727 1 92.88 6 ILE B O 1
ATOM 840 N N . ALA B 1 7 ? 1.261 -4.516 -14.859 1 93.5 7 ALA B N 1
ATOM 841 C CA . ALA B 1 7 ? 0.046 -4.227 -14.102 1 93.5 7 ALA B CA 1
ATOM 842 C C . ALA B 1 7 ? 0.381 -3.771 -12.688 1 93.5 7 ALA B C 1
ATOM 844 O O . ALA B 1 7 ? -0.225 -2.83 -12.164 1 93.5 7 ALA B O 1
ATOM 845 N N . LEU B 1 8 ? 1.341 -4.391 -12.164 1 92.69 8 LEU B N 1
ATOM 846 C CA . LEU B 1 8 ? 1.756 -4.027 -10.812 1 92.69 8 LEU B CA 1
ATOM 847 C C . LEU B 1 8 ? 2.355 -2.625 -10.781 1 92.69 8 LEU B C 1
ATOM 849 O O . LEU B 1 8 ? 1.998 -1.808 -9.93 1 92.69 8 LEU B O 1
ATOM 853 N N . ALA B 1 9 ? 3.244 -2.381 -11.695 1 93.06 9 ALA B N 1
ATOM 854 C CA . ALA B 1 9 ? 3.857 -1.059 -11.773 1 93.06 9 ALA B CA 1
ATOM 855 C C . ALA B 1 9 ? 2.803 0.027 -11.969 1 93.06 9 ALA B C 1
ATOM 857 O O . ALA B 1 9 ? 2.865 1.081 -11.328 1 93.06 9 ALA B O 1
ATOM 858 N N . ALA B 1 10 ? 1.891 -0.265 -12.805 1 95.5 10 ALA B N 1
ATOM 859 C CA . ALA B 1 10 ? 0.804 0.68 -13.055 1 95.5 10 ALA B CA 1
ATOM 860 C C . ALA B 1 10 ? -0.048 0.872 -11.797 1 95.5 10 ALA B C 1
ATOM 862 O O . ALA B 1 10 ? -0.475 1.988 -11.5 1 95.5 10 ALA B O 1
ATOM 863 N N . ALA B 1 11 ? -0.345 -0.217 -11.125 1 94.94 11 ALA B N 1
ATOM 864 C CA . ALA B 1 11 ? -1.115 -0.147 -9.891 1 94.94 11 ALA B CA 1
ATOM 865 C C . ALA B 1 11 ? -0.409 0.722 -8.852 1 94.94 11 ALA B C 1
ATOM 867 O O . ALA B 1 11 ? -1.038 1.564 -8.211 1 94.94 11 ALA B O 1
ATOM 868 N N . ILE B 1 12 ? 0.863 0.549 -8.75 1 93.5 12 ILE B N 1
ATOM 869 C CA . ILE B 1 12 ? 1.653 1.301 -7.781 1 93.5 12 ILE B CA 1
ATOM 870 C C . ILE B 1 12 ? 1.646 2.783 -8.148 1 93.5 12 ILE B C 1
ATOM 872 O O . ILE B 1 12 ? 1.384 3.639 -7.301 1 93.5 12 ILE B O 1
ATOM 876 N N . ALA B 1 13 ? 1.869 3.049 -9.391 1 95 13 ALA B N 1
ATOM 877 C CA . ALA B 1 13 ? 1.902 4.434 -9.852 1 95 13 ALA B CA 1
ATOM 878 C C . ALA B 1 13 ? 0.551 5.113 -9.648 1 95 13 ALA B C 1
ATOM 880 O O . ALA B 1 13 ? 0.485 6.246 -9.172 1 95 13 ALA B O 1
ATOM 881 N N . THR B 1 14 ? -0.472 4.406 -10.062 1 95.31 14 THR B N 1
ATOM 882 C CA . THR B 1 14 ? -1.814 4.961 -9.93 1 95.31 14 THR B CA 1
ATOM 883 C C . THR B 1 14 ? -2.186 5.137 -8.461 1 95.31 14 THR B C 1
ATOM 885 O O . THR B 1 14 ? -2.818 6.125 -8.086 1 95.31 14 THR B O 1
ATOM 888 N N . SER B 1 15 ? -1.83 4.152 -7.668 1 93.81 15 SER B N 1
ATOM 889 C CA . SER B 1 15 ? -2.111 4.266 -6.242 1 93.81 15 SER B CA 1
ATOM 890 C C . SER B 1 15 ? -1.379 5.449 -5.625 1 93.81 15 SER B C 1
ATOM 892 O O . SER B 1 15 ? -1.927 6.148 -4.77 1 93.81 15 SER B O 1
ATOM 894 N N . LEU B 1 16 ? -0.169 5.648 -6 1 92.06 16 LEU B N 1
ATOM 895 C CA . LEU B 1 16 ? 0.617 6.777 -5.516 1 92.06 16 LEU B CA 1
ATOM 896 C C . LEU B 1 16 ? -0.034 8.102 -5.906 1 92.06 16 LEU B C 1
ATOM 898 O O . LEU B 1 16 ? -0.129 9.016 -5.09 1 92.06 16 LEU B O 1
ATOM 902 N N . PHE B 1 17 ? -0.371 8.133 -7.105 1 94.38 17 PHE B N 1
ATOM 903 C CA . PHE B 1 17 ? -1.088 9.312 -7.582 1 94.38 17 PHE B CA 1
ATOM 904 C C . PHE B 1 17 ? -2.336 9.562 -6.742 1 94.38 17 PHE B C 1
ATOM 906 O O . PHE B 1 17 ? -2.596 10.695 -6.328 1 94.38 17 PHE B O 1
ATOM 913 N N . GLY B 1 18 ? -3.09 8.539 -6.496 1 93.38 18 GLY B N 1
ATOM 914 C CA . GLY B 1 18 ? -4.277 8.648 -5.664 1 93.38 18 GLY B CA 1
ATOM 915 C C . GLY B 1 18 ? -3.971 9.102 -4.246 1 93.38 18 GLY B C 1
ATOM 916 O O . GLY B 1 18 ? -4.648 9.977 -3.713 1 93.38 18 GLY B O 1
ATOM 917 N N . GLN B 1 19 ? -2.955 8.531 -3.701 1 90.19 19 GLN B N 1
ATOM 918 C CA . GLN B 1 19 ? -2.578 8.875 -2.334 1 90.19 19 GLN B CA 1
ATOM 919 C C . GLN B 1 19 ? -2.184 10.344 -2.223 1 90.19 19 GLN B C 1
ATOM 921 O O . GLN B 1 19 ? -2.52 11.008 -1.241 1 90.19 19 GLN B O 1
ATOM 926 N N . VAL B 1 20 ? -1.49 10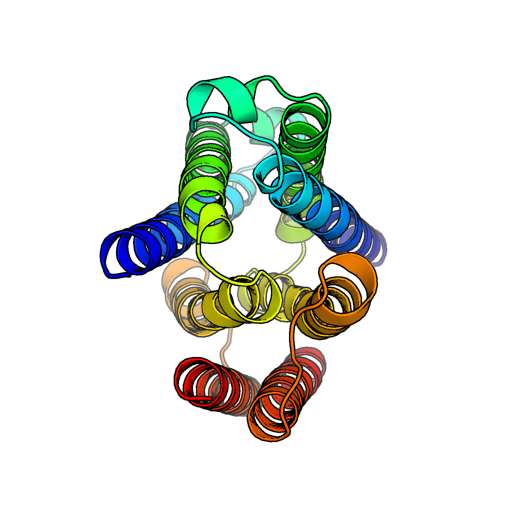.844 -3.15 1 91.44 20 VAL B N 1
ATOM 927 C CA . VAL B 1 20 ? -1.079 12.242 -3.145 1 91.44 20 VAL B CA 1
ATOM 928 C C . VAL B 1 20 ? -2.311 13.148 -3.215 1 91.44 20 VAL B C 1
ATOM 930 O O . VAL B 1 20 ? -2.402 14.141 -2.492 1 91.44 20 VAL B O 1
ATOM 933 N N . LEU B 1 21 ? -3.225 12.758 -4.074 1 92.62 21 LEU B N 1
ATOM 934 C CA . LEU B 1 21 ? -4.449 13.547 -4.199 1 92.62 21 LEU B CA 1
ATOM 935 C C . LEU B 1 21 ? -5.273 13.469 -2.918 1 92.62 21 LEU B C 1
ATOM 937 O O . LEU B 1 21 ? -5.914 14.453 -2.531 1 92.62 21 LEU B O 1
ATOM 941 N N . LEU B 1 22 ? -5.297 12.32 -2.307 1 90.94 22 LEU B N 1
ATOM 942 C CA . LEU B 1 22 ? -6.004 12.188 -1.039 1 90.94 22 LEU B CA 1
ATOM 943 C C . LEU B 1 22 ? -5.414 13.109 0.019 1 90.94 22 LEU B C 1
ATOM 945 O O . LEU B 1 22 ? -6.148 13.766 0.755 1 90.94 22 LEU B O 1
ATOM 949 N N . LYS B 1 23 ? -4.098 13.125 0.039 1 90.5 23 LYS B N 1
ATOM 950 C CA . LYS B 1 23 ? -3.434 14.039 0.965 1 90.5 23 LYS B CA 1
ATOM 951 C C . LYS B 1 23 ? -3.756 15.492 0.629 1 90.5 23 LYS B C 1
ATOM 953 O O . LYS B 1 23 ? -4.055 16.297 1.521 1 90.5 23 LYS B O 1
ATOM 958 N N . ALA B 1 24 ? -3.709 15.828 -0.623 1 90.44 24 ALA B N 1
ATOM 959 C CA . ALA B 1 24 ? -4.004 17.188 -1.056 1 90.44 24 ALA B CA 1
ATOM 960 C C . ALA B 1 24 ? -5.418 17.609 -0.65 1 90.44 24 ALA B C 1
ATOM 962 O O . ALA B 1 24 ? -5.664 18.766 -0.329 1 90.44 24 ALA B O 1
ATOM 963 N N . GLY B 1 25 ? -6.27 16.656 -0.691 1 89.94 25 GLY B N 1
ATOM 964 C CA . GLY B 1 25 ? -7.652 16.938 -0.326 1 89.94 25 GLY B CA 1
ATOM 965 C C . GLY B 1 25 ? -7.824 17.281 1.139 1 89.94 25 GLY B C 1
ATOM 966 O O . GLY B 1 25 ? -8.859 17.828 1.535 1 89.94 25 GLY B O 1
ATOM 967 N N . THR B 1 26 ? -6.84 16.922 1.91 1 86.19 26 THR B N 1
ATOM 968 C CA . THR B 1 26 ? -6.945 17.188 3.342 1 86.19 26 THR B CA 1
ATOM 969 C C . THR B 1 26 ? -6.52 18.625 3.662 1 86.19 26 THR B C 1
ATOM 971 O O . THR B 1 26 ? -6.734 19.094 4.777 1 86.19 26 THR B O 1
ATOM 974 N N . LEU B 1 27 ? -5.871 19.297 2.771 1 83.94 27 LEU B N 1
ATOM 975 C CA . LEU B 1 27 ? -5.281 20.609 3.021 1 83.94 27 LEU B CA 1
ATOM 976 C C . LEU B 1 27 ? -6.352 21.688 3.031 1 83.94 27 LEU B C 1
ATOM 978 O O . LEU B 1 27 ? -6.152 22.766 3.611 1 83.94 27 LEU B O 1
ATOM 982 N N . GLY B 1 28 ? -7.465 21.438 2.523 1 79.94 28 GLY B N 1
ATOM 983 C CA . GLY B 1 28 ? -8.5 22.453 2.498 1 79.94 28 GLY B CA 1
ATOM 984 C C . GLY B 1 28 ? -9.25 22.578 3.812 1 79.94 28 GLY B C 1
ATOM 985 O O . GLY B 1 28 ? -9.125 21.719 4.688 1 79.94 28 GLY B O 1
ATOM 986 N N . GLU B 1 29 ? -9.797 23.688 3.992 1 82 29 GLU B N 1
ATOM 987 C CA . GLU B 1 29 ? -10.602 23.906 5.191 1 82 29 GLU B CA 1
ATOM 988 C C . GLU B 1 29 ? -11.859 23.047 5.184 1 82 29 GLU B C 1
ATOM 990 O O . GLU B 1 29 ? -12.305 22.594 4.125 1 82 29 GLU B O 1
ATOM 995 N N . GLY B 1 30 ? -12.227 22.641 6.363 1 82.69 30 GLY B N 1
ATOM 996 C CA . GLY B 1 30 ? -13.469 21.906 6.469 1 82.69 30 GLY B CA 1
ATOM 997 C C . GLY B 1 30 ? -13.305 20.562 7.141 1 82.69 30 GLY B C 1
ATOM 998 O O . GLY B 1 30 ? -12.188 20.156 7.461 1 82.69 30 GLY B O 1
ATOM 999 N N . GLY B 1 31 ? -14.422 19.938 7.398 1 83.81 31 GLY B N 1
ATOM 1000 C CA . GLY B 1 31 ? -14.43 18.641 8.055 1 83.81 31 GLY B CA 1
ATOM 1001 C C . GLY B 1 31 ? -14.281 17.484 7.078 1 83.81 31 GLY B C 1
ATOM 1002 O O . GLY B 1 31 ? -13.945 17.688 5.91 1 83.81 31 GLY B O 1
ATOM 1003 N N . PHE B 1 32 ? -14.32 16.312 7.551 1 86 32 PHE B N 1
ATOM 1004 C CA . PHE B 1 32 ? -14.156 15.086 6.789 1 86 32 PHE B CA 1
ATOM 1005 C C . PHE B 1 32 ? -15.141 15.031 5.629 1 86 32 PHE B C 1
ATOM 1007 O O . PHE B 1 32 ? -14.766 14.672 4.508 1 86 32 PHE B O 1
ATOM 1014 N N . LEU B 1 33 ? -16.375 15.422 5.895 1 87.12 33 LEU B N 1
ATOM 1015 C CA . LEU B 1 33 ? -17.406 15.367 4.863 1 87.12 33 LEU B CA 1
ATOM 1016 C C . LEU B 1 33 ? -17.109 16.344 3.736 1 87.12 33 LEU B C 1
ATOM 1018 O O . LEU B 1 33 ? -17.312 16.031 2.562 1 87.12 33 LEU B O 1
ATOM 1022 N N . THR B 1 34 ? -16.641 17.578 4.09 1 88.38 34 THR B N 1
ATOM 1023 C CA . THR B 1 34 ? -16.266 18.547 3.066 1 88.38 34 THR B CA 1
ATOM 1024 C C . THR B 1 34 ? -15.102 18.016 2.225 1 88.38 34 THR B C 1
ATOM 1026 O O . THR B 1 34 ? -15.086 18.188 1.005 1 88.38 34 THR B O 1
ATOM 1029 N N . GLN B 1 35 ? -14.211 17.359 2.861 1 87.81 35 GLN B N 1
ATOM 1030 C CA . GLN B 1 35 ? -13.047 16.828 2.174 1 87.81 35 GLN B CA 1
ATOM 1031 C C . GLN B 1 35 ? -13.445 15.727 1.187 1 87.81 35 GLN B C 1
ATOM 1033 O O . GLN B 1 35 ? -12.859 15.617 0.107 1 87.81 35 GLN B O 1
ATOM 1038 N N . LEU B 1 36 ? -14.469 14.906 1.573 1 89.62 36 LEU B N 1
ATOM 1039 C CA . LEU B 1 36 ? -14.883 13.773 0.752 1 89.62 36 LEU B CA 1
ATOM 1040 C C . LEU B 1 36 ? -15.422 14.25 -0.594 1 89.62 36 LEU B C 1
ATOM 1042 O O . LEU B 1 36 ? -15.328 13.531 -1.592 1 89.62 36 LEU B O 1
ATOM 1046 N N . PHE B 1 37 ? -15.844 15.523 -0.594 1 91.25 37 PHE B N 1
ATOM 1047 C CA . PHE B 1 37 ? -16.469 16 -1.821 1 91.25 37 PHE B CA 1
ATOM 1048 C C . PHE B 1 37 ? -15.523 16.922 -2.584 1 91.25 37 PHE B C 1
ATOM 1050 O O . PHE B 1 37 ? -15.898 17.5 -3.605 1 91.25 37 PHE B O 1
ATOM 1057 N N . ARG B 1 38 ? -14.398 17.078 -2.145 1 91.81 38 ARG B N 1
ATOM 1058 C CA . ARG B 1 38 ? -13.391 17.797 -2.906 1 91.81 38 ARG B CA 1
ATOM 1059 C C . ARG B 1 38 ? -12.93 17 -4.117 1 91.81 38 ARG B C 1
ATOM 1061 O O . ARG B 1 38 ? -12.875 15.766 -4.066 1 91.81 38 ARG B O 1
ATOM 1068 N N . TRP B 1 39 ? -12.648 17.75 -5.16 1 93.5 39 TRP B N 1
ATOM 1069 C CA . TRP B 1 39 ? -12.281 17.078 -6.395 1 93.5 39 TRP B CA 1
ATOM 1070 C C . TRP B 1 39 ? -11 16.266 -6.211 1 93.5 39 TRP B C 1
ATOM 1072 O O . TRP B 1 39 ? -10.852 15.188 -6.805 1 93.5 39 TRP B O 1
ATOM 1082 N N . GLN B 1 40 ? -10.102 16.672 -5.371 1 94.12 40 GLN B N 1
ATOM 1083 C CA . GLN B 1 40 ? -8.867 15.945 -5.109 1 94.12 40 GLN B CA 1
ATOM 1084 C C . GLN B 1 40 ? -9.156 14.578 -4.484 1 94.12 40 GLN B C 1
ATOM 1086 O O . GLN B 1 40 ? -8.594 13.57 -4.906 1 94.12 40 GLN B O 1
ATOM 1091 N N . THR B 1 41 ? -10.047 14.617 -3.561 1 93.44 41 THR B N 1
ATOM 1092 C CA . THR B 1 41 ? -10.367 13.383 -2.844 1 93.44 41 THR B CA 1
ATOM 1093 C C . THR B 1 41 ? -11.141 12.422 -3.738 1 93.44 41 THR B C 1
ATOM 1095 O O . THR B 1 41 ? -10.859 11.219 -3.756 1 93.44 41 THR B O 1
ATOM 1098 N N . ILE B 1 42 ? -12.062 12.945 -4.527 1 94.44 42 ILE B N 1
ATOM 1099 C CA . ILE B 1 42 ? -12.875 12.117 -5.402 1 94.44 42 ILE B CA 1
ATOM 1100 C C . ILE B 1 42 ? -11.992 11.461 -6.461 1 94.44 42 ILE B C 1
ATOM 1102 O O . ILE B 1 42 ? -12.047 10.242 -6.668 1 94.44 42 ILE B O 1
ATOM 1106 N N . ILE B 1 43 ? -11.156 12.227 -7.078 1 95.31 43 ILE B N 1
ATOM 1107 C CA . ILE B 1 43 ? -10.242 11.688 -8.086 1 95.31 43 ILE B CA 1
ATOM 1108 C C . ILE B 1 43 ? -9.234 10.758 -7.422 1 95.31 43 ILE B C 1
ATOM 1110 O O . ILE B 1 43 ? -8.875 9.719 -7.984 1 95.31 43 ILE B O 1
ATOM 1114 N N . GLY B 1 44 ? -8.789 11.133 -6.164 1 95 44 GLY B N 1
ATOM 1115 C CA . GLY B 1 44 ? -7.863 10.289 -5.426 1 95 44 GLY B CA 1
ATOM 1116 C C . GLY B 1 44 ? -8.438 8.922 -5.09 1 95 44 GLY B C 1
ATOM 1117 O O . GLY B 1 44 ? -7.766 7.906 -5.27 1 95 44 GLY B O 1
ATOM 1118 N N . LEU B 1 45 ? -9.68 8.938 -4.676 1 93.88 45 LEU B N 1
ATOM 1119 C CA . LEU B 1 45 ? -10.352 7.68 -4.352 1 93.88 45 LEU B CA 1
ATOM 1120 C C . LEU B 1 45 ? -10.555 6.836 -5.605 1 93.88 45 LEU B C 1
ATOM 1122 O O . LEU B 1 45 ? -10.391 5.613 -5.566 1 93.88 45 LEU B O 1
ATOM 1126 N N . GLY B 1 46 ? -10.953 7.477 -6.66 1 95.19 46 GLY B N 1
ATOM 1127 C CA . GLY B 1 46 ? -11.07 6.777 -7.93 1 95.19 46 GLY B CA 1
ATOM 1128 C C . GLY B 1 46 ? -9.773 6.148 -8.391 1 95.19 46 GLY B C 1
ATOM 1129 O O . GLY B 1 46 ? -9.75 4.992 -8.82 1 95.19 46 GLY B O 1
ATOM 1130 N N . ALA B 1 47 ? -8.719 6.945 -8.336 1 94.81 47 ALA B N 1
ATOM 1131 C CA . ALA B 1 47 ? -7.402 6.438 -8.711 1 94.81 47 ALA B CA 1
ATOM 1132 C C . ALA B 1 47 ? -6.98 5.285 -7.805 1 94.81 47 ALA B C 1
ATOM 1134 O O . ALA B 1 47 ? -6.449 4.277 -8.273 1 94.81 47 ALA B O 1
ATOM 1135 N N . TYR B 1 48 ? -7.223 5.449 -6.574 1 91.94 48 TYR B N 1
ATOM 1136 C CA . TYR B 1 48 ? -6.895 4.41 -5.602 1 91.94 48 TYR B CA 1
ATOM 1137 C C . TYR B 1 48 ? -7.688 3.139 -5.871 1 91.94 48 TYR B C 1
ATOM 1139 O O . TYR B 1 48 ? -7.129 2.039 -5.883 1 91.94 48 TYR B O 1
ATOM 1147 N N . GLY B 1 49 ? -8.953 3.279 -6.055 1 92 49 GLY B N 1
ATOM 1148 C CA . GLY B 1 49 ? -9.789 2.152 -6.434 1 92 49 GLY B CA 1
ATOM 1149 C C . GLY B 1 49 ? -9.367 1.509 -7.742 1 92 49 GLY B C 1
ATOM 1150 O O . GLY B 1 49 ? -9.344 0.281 -7.855 1 92 49 GLY B O 1
ATOM 1151 N N . GLY B 1 50 ? -9.102 2.375 -8.688 1 94.5 50 GLY B N 1
ATOM 1152 C CA . GLY B 1 50 ? -8.586 1.864 -9.945 1 94.5 50 GLY B CA 1
ATOM 1153 C C . GLY B 1 50 ? -7.289 1.096 -9.797 1 94.5 50 GLY B C 1
ATOM 1154 O O . GLY B 1 50 ? -7.062 0.103 -10.492 1 94.5 50 GLY B O 1
ATOM 1155 N N . ALA B 1 51 ? -6.434 1.563 -8.953 1 94.56 51 ALA B N 1
ATOM 1156 C CA . ALA B 1 51 ? -5.176 0.88 -8.672 1 94.56 51 ALA B CA 1
ATOM 1157 C C . ALA B 1 51 ? -5.422 -0.516 -8.109 1 94.56 51 ALA B C 1
ATOM 1159 O O . ALA B 1 51 ? -4.676 -1.453 -8.406 1 94.56 51 ALA B O 1
ATOM 1160 N N . ALA B 1 52 ? -6.484 -0.622 -7.301 1 92.94 52 ALA B N 1
ATOM 1161 C CA . ALA B 1 52 ? -6.844 -1.924 -6.742 1 92.94 52 ALA B CA 1
ATOM 1162 C C . ALA B 1 52 ? -7.199 -2.914 -7.848 1 92.94 52 ALA B C 1
ATOM 1164 O O . ALA B 1 52 ? -6.836 -4.09 -7.773 1 92.94 52 ALA B O 1
ATOM 1165 N N . LEU B 1 53 ? -7.852 -2.447 -8.805 1 92.69 53 LEU B N 1
ATOM 1166 C CA . LEU B 1 53 ? -8.227 -3.307 -9.922 1 92.69 53 LEU B CA 1
ATOM 1167 C C . LEU B 1 53 ? -6.996 -3.76 -10.703 1 92.69 53 LEU B C 1
ATOM 1169 O O . LEU B 1 53 ? -6.895 -4.93 -11.086 1 92.69 53 LEU B O 1
ATOM 1173 N N . LEU B 1 54 ? -6.125 -2.842 -10.938 1 92.56 54 LEU B N 1
ATOM 1174 C CA . LEU B 1 54 ? -4.867 -3.201 -11.594 1 92.56 54 LEU B CA 1
ATOM 1175 C C . LEU B 1 54 ? -4.07 -4.172 -10.727 1 92.56 54 LEU B C 1
ATOM 1177 O O . LEU B 1 54 ? -3.422 -5.082 -11.25 1 92.56 54 LEU B O 1
ATOM 1181 N N . TYR B 1 55 ? -4.16 -3.961 -9.477 1 92.81 55 TYR B N 1
ATOM 1182 C CA . TYR B 1 55 ? -3.447 -4.809 -8.531 1 92.81 55 TYR B CA 1
ATOM 1183 C C . TYR B 1 55 ? -3.965 -6.242 -8.586 1 92.81 55 TYR B C 1
ATOM 1185 O O . TYR B 1 55 ? -3.182 -7.195 -8.516 1 92.81 55 TYR B O 1
ATOM 1193 N N . ILE B 1 56 ? -5.199 -6.363 -8.758 1 91.5 56 ILE B N 1
ATOM 1194 C CA . ILE B 1 56 ? -5.809 -7.684 -8.867 1 91.5 56 ILE B CA 1
ATOM 1195 C C . ILE B 1 56 ? -5.242 -8.414 -10.086 1 91.5 56 ILE B C 1
ATOM 1197 O O . ILE B 1 56 ? -4.98 -9.617 -10.031 1 91.5 56 ILE B O 1
ATOM 1201 N N . VAL B 1 57 ? -5.176 -7.676 -11.109 1 90.81 57 VAL B N 1
ATOM 1202 C CA . VAL B 1 57 ? -4.621 -8.258 -12.328 1 90.81 57 VAL B CA 1
ATOM 1203 C C . VAL B 1 57 ? -3.215 -8.789 -12.047 1 90.81 57 VAL B C 1
ATOM 1205 O O . VAL B 1 57 ? -2.855 -9.883 -12.492 1 90.81 57 VAL B O 1
ATOM 1208 N N . ALA B 1 58 ? -2.426 -8.07 -11.32 1 91.62 58 ALA B N 1
ATOM 1209 C CA . ALA B 1 58 ? -1.071 -8.484 -10.961 1 91.62 58 ALA B CA 1
ATOM 1210 C C . ALA B 1 58 ? -1.098 -9.711 -10.055 1 91.62 58 ALA B C 1
ATOM 1212 O O . ALA B 1 58 ? -0.295 -10.633 -10.227 1 91.62 58 ALA B O 1
ATOM 1213 N N . LEU B 1 59 ? -2.053 -9.781 -9.164 1 89.88 59 LEU B N 1
ATOM 1214 C CA . LEU B 1 59 ? -2.121 -10.828 -8.148 1 89.88 59 LEU B CA 1
ATOM 1215 C C . LEU B 1 59 ? -2.539 -12.156 -8.766 1 89.88 59 LEU B C 1
ATOM 1217 O O . LEU B 1 59 ? -2.387 -13.211 -8.141 1 89.88 59 LEU B O 1
ATOM 1221 N N . ARG B 1 60 ? -3.125 -12.086 -9.898 1 89.12 60 ARG B N 1
ATOM 1222 C CA . ARG B 1 60 ? -3.5 -13.328 -10.562 1 89.12 60 ARG B CA 1
ATOM 1223 C C . ARG B 1 60 ? -2.268 -14.148 -10.922 1 89.12 60 ARG B C 1
ATOM 1225 O O . ARG B 1 60 ? -2.346 -15.375 -11.031 1 89.12 60 ARG B O 1
ATOM 1232 N N . LYS B 1 61 ? -1.148 -13.508 -11.055 1 89.06 61 LYS B N 1
ATOM 1233 C CA . LYS B 1 61 ? 0.037 -14.234 -11.492 1 89.06 61 LYS B CA 1
ATOM 1234 C C . LYS B 1 61 ? 1.182 -14.078 -10.492 1 89.06 61 LYS B C 1
ATOM 1236 O O . LYS B 1 61 ? 2.143 -14.852 -10.516 1 89.06 61 LYS B O 1
ATOM 1241 N N . LEU B 1 62 ? 1.148 -13.109 -9.734 1 87.06 62 LEU B N 1
ATOM 1242 C CA . LEU B 1 62 ? 2.223 -12.859 -8.773 1 87.06 62 LEU B CA 1
ATOM 1243 C C . LEU B 1 62 ? 1.805 -13.266 -7.367 1 87.06 62 LEU B C 1
ATOM 1245 O O . LEU B 1 62 ? 0.658 -13.047 -6.969 1 87.06 62 LEU B O 1
ATOM 1249 N N . PRO B 1 63 ? 2.768 -13.852 -6.672 1 89.25 63 PRO B N 1
ATOM 1250 C CA . PRO B 1 63 ? 2.482 -14.078 -5.254 1 89.25 63 PRO B CA 1
ATOM 1251 C C . PRO B 1 63 ? 2.271 -12.781 -4.473 1 89.25 63 PRO B C 1
ATOM 1253 O O . PRO B 1 63 ? 2.934 -11.781 -4.75 1 89.25 63 PRO B O 1
ATOM 1256 N N . MET B 1 64 ? 1.293 -12.852 -3.609 1 88.44 64 MET B N 1
ATOM 1257 C CA . MET B 1 64 ? 0.998 -11.664 -2.814 1 88.44 64 MET B CA 1
ATOM 1258 C C . MET B 1 64 ? 2.209 -11.25 -1.985 1 88.44 64 MET B C 1
ATOM 1260 O O . MET B 1 64 ? 2.441 -10.062 -1.771 1 88.44 64 MET B O 1
ATOM 1264 N N . SER B 1 65 ? 3.053 -12.156 -1.547 1 86.12 65 SER B N 1
ATOM 1265 C CA . SER B 1 65 ? 4.23 -11.906 -0.723 1 86.12 65 SER B CA 1
ATOM 1266 C C . SER B 1 65 ? 5.309 -11.172 -1.511 1 86.12 65 SER B C 1
ATOM 1268 O O . SER B 1 65 ? 6.266 -10.648 -0.93 1 86.12 65 SER B O 1
ATOM 1270 N N . VAL B 1 66 ? 5.113 -11.086 -2.738 1 83.94 66 VAL B N 1
ATOM 1271 C CA . VAL B 1 66 ? 6.066 -10.375 -3.586 1 83.94 66 VAL B CA 1
ATOM 1272 C C . VAL B 1 66 ? 5.469 -9.039 -4.027 1 83.94 66 VAL B C 1
ATOM 1274 O O . VAL B 1 66 ? 6.129 -8 -3.953 1 83.94 66 VAL B O 1
ATOM 1277 N N . ALA B 1 67 ? 4.234 -9.117 -4.465 1 87.19 67 ALA B N 1
ATOM 1278 C CA . ALA B 1 67 ? 3.586 -7.941 -5.043 1 87.19 67 ALA B CA 1
ATOM 1279 C C . ALA B 1 67 ? 3.475 -6.816 -4.02 1 87.19 67 ALA B C 1
ATOM 1281 O O . ALA B 1 67 ? 3.797 -5.664 -4.316 1 87.19 67 ALA B O 1
ATOM 1282 N N . LEU B 1 68 ? 3.072 -7.168 -2.852 1 87.5 68 LEU B N 1
ATOM 1283 C CA . LEU B 1 68 ? 2.807 -6.141 -1.854 1 87.5 68 LEU B CA 1
ATOM 1284 C C . LEU B 1 68 ? 4.098 -5.434 -1.444 1 87.5 68 LEU B C 1
ATOM 1286 O O . LEU B 1 68 ? 4.156 -4.203 -1.423 1 87.5 68 LEU B O 1
ATOM 1290 N N . PRO B 1 69 ? 5.09 -6.176 -1.182 1 83.75 69 PRO B N 1
ATOM 1291 C CA . PRO B 1 69 ? 6.32 -5.492 -0.77 1 83.75 69 PRO B CA 1
ATOM 1292 C C . PRO B 1 69 ? 6.914 -4.625 -1.877 1 83.75 69 PRO B C 1
ATOM 1294 O O . PRO B 1 69 ? 7.664 -3.689 -1.596 1 83.75 69 PRO B O 1
ATOM 1297 N N . CYS B 1 70 ? 6.582 -4.82 -3.086 1 83.31 70 CYS B N 1
ATOM 1298 C CA . CYS B 1 70 ? 7.055 -3.98 -4.184 1 83.31 70 CYS B CA 1
ATOM 1299 C C . CYS B 1 70 ? 6.484 -2.57 -4.074 1 83.31 70 CYS B C 1
ATOM 1301 O O . CYS B 1 70 ? 7.059 -1.622 -4.613 1 83.31 70 CYS B O 1
ATOM 1303 N N . THR B 1 71 ? 5.477 -2.465 -3.361 1 87.19 71 THR B N 1
ATOM 1304 C CA . THR B 1 71 ? 4.867 -1.15 -3.205 1 87.19 71 THR B CA 1
ATOM 1305 C C . THR B 1 71 ? 5.73 -0.257 -2.316 1 87.19 71 THR B C 1
ATOM 1307 O O . THR B 1 71 ? 5.512 0.955 -2.252 1 87.19 71 THR B O 1
ATOM 1310 N N . ALA B 1 72 ? 6.719 -0.788 -1.739 1 85.31 72 ALA B N 1
ATOM 1311 C CA . ALA B 1 72 ? 7.582 -0.029 -0.836 1 85.31 72 ALA B CA 1
ATOM 1312 C C . ALA B 1 72 ? 8.352 1.055 -1.591 1 85.31 72 ALA B C 1
ATOM 1314 O O . ALA B 1 72 ? 8.836 2.014 -0.987 1 85.31 72 ALA B O 1
ATOM 1315 N N . VAL B 1 73 ? 8.406 0.963 -2.842 1 80.75 73 VAL B N 1
ATOM 1316 C CA . VAL B 1 73 ? 9.055 1.989 -3.652 1 80.75 73 VAL B CA 1
ATOM 1317 C C . VAL B 1 73 ? 8.305 3.311 -3.514 1 80.75 73 VAL B C 1
ATOM 1319 O O . VAL B 1 73 ? 8.898 4.387 -3.617 1 80.75 73 VAL B O 1
ATOM 1322 N N . SER B 1 74 ? 7.047 3.186 -3.246 1 87.12 74 SER B N 1
ATOM 1323 C CA . SER B 1 74 ? 6.223 4.383 -3.105 1 87.12 74 SER B CA 1
ATOM 1324 C C . SER B 1 74 ? 6.656 5.211 -1.899 1 87.12 74 SER B C 1
ATOM 1326 O O . SER B 1 74 ? 6.379 6.41 -1.833 1 87.12 74 SER B O 1
ATOM 1328 N N . TYR B 1 75 ? 7.285 4.559 -0.972 1 84.25 75 TYR B N 1
ATOM 1329 C CA . TYR B 1 75 ? 7.68 5.289 0.227 1 84.25 75 TYR B CA 1
ATOM 1330 C C . TYR B 1 75 ? 8.703 6.367 -0.105 1 84.25 75 TYR B C 1
ATOM 1332 O O . TYR B 1 75 ? 8.68 7.457 0.474 1 84.25 75 TYR B O 1
ATOM 1340 N N . VAL B 1 76 ? 9.539 6.043 -1.022 1 80.44 76 VAL B N 1
ATOM 1341 C CA . VAL B 1 76 ? 10.547 7.016 -1.445 1 80.44 76 VAL B CA 1
ATOM 1342 C C . VAL B 1 76 ? 9.867 8.188 -2.148 1 80.44 76 VAL B C 1
ATOM 1344 O O . VAL B 1 76 ? 10.156 9.352 -1.855 1 80.44 76 VAL B O 1
ATOM 1347 N N . ALA B 1 77 ? 9.023 7.871 -2.996 1 86.06 77 ALA B N 1
ATOM 1348 C CA . ALA B 1 77 ? 8.312 8.898 -3.75 1 86.06 77 ALA B CA 1
ATOM 1349 C C . ALA B 1 77 ? 7.484 9.789 -2.824 1 86.06 77 ALA B C 1
ATOM 1351 O O . ALA B 1 77 ? 7.473 11.008 -2.977 1 86.06 77 ALA B O 1
ATOM 1352 N N . VAL B 1 78 ? 6.891 9.188 -1.902 1 85.31 78 VAL B N 1
ATOM 1353 C CA . VAL B 1 78 ? 6.008 9.945 -1.019 1 85.31 78 VAL B CA 1
ATOM 1354 C C . VAL B 1 78 ? 6.84 10.836 -0.102 1 85.31 78 VAL B C 1
ATOM 1356 O O . VAL B 1 78 ? 6.426 11.953 0.23 1 85.31 78 VAL B O 1
ATOM 1359 N N . ALA B 1 79 ? 7.926 10.32 0.305 1 83.19 79 ALA B N 1
ATOM 1360 C CA . ALA B 1 79 ? 8.805 11.164 1.107 1 83.19 79 ALA B CA 1
ATOM 1361 C C . ALA B 1 79 ? 9.242 12.398 0.324 1 83.19 79 ALA B C 1
ATOM 1363 O O . ALA B 1 79 ? 9.266 13.508 0.862 1 83.19 79 ALA B O 1
ATOM 1364 N N . ALA B 1 80 ? 9.578 12.18 -0.885 1 84.94 80 ALA B N 1
ATOM 1365 C CA . ALA B 1 80 ? 9.992 13.289 -1.741 1 84.94 80 ALA B CA 1
ATOM 1366 C C . ALA B 1 80 ? 8.836 14.258 -1.976 1 84.94 80 ALA B C 1
ATOM 1368 O O . ALA B 1 80 ? 9 15.477 -1.824 1 84.94 80 ALA B O 1
ATOM 1369 N N . ILE B 1 81 ? 7.723 13.742 -2.299 1 88.5 81 ILE B N 1
ATOM 1370 C CA . ILE B 1 81 ? 6.547 14.562 -2.57 1 88.5 81 ILE B CA 1
ATOM 1371 C C . ILE B 1 81 ? 6.125 15.297 -1.3 1 88.5 81 ILE B C 1
ATOM 1373 O O . ILE B 1 81 ? 5.789 16.484 -1.342 1 88.5 81 ILE B O 1
ATOM 1377 N N . GLY B 1 82 ? 6.141 14.539 -0.181 1 85.94 82 GLY B N 1
ATOM 1378 C CA . GLY B 1 82 ? 5.832 15.172 1.092 1 85.94 82 GLY B CA 1
ATOM 1379 C C . GLY B 1 82 ? 6.734 16.344 1.41 1 85.94 82 GLY B C 1
ATOM 1380 O O . GLY B 1 82 ? 6.27 17.375 1.895 1 85.94 82 GLY B O 1
ATOM 1381 N N . HIS B 1 83 ? 7.984 16.188 1.104 1 84.62 83 HIS B N 1
ATOM 1382 C CA . HIS B 1 83 ? 8.945 17.25 1.379 1 84.62 83 HIS B CA 1
ATOM 1383 C C . HIS B 1 83 ? 8.766 18.406 0.419 1 84.62 83 HIS B C 1
ATOM 1385 O O . HIS B 1 83 ? 8.648 19.562 0.85 1 84.62 83 HIS B O 1
ATOM 1391 N N . PHE B 1 84 ? 8.641 18.156 -0.827 1 86.69 84 PHE B N 1
ATOM 1392 C CA . PHE B 1 84 ? 8.648 19.203 -1.833 1 86.69 84 PHE B CA 1
ATOM 1393 C C . PHE B 1 84 ? 7.262 19.812 -1.996 1 86.69 84 PHE B C 1
ATOM 1395 O O . PHE B 1 84 ? 7.125 21.016 -2.215 1 86.69 84 PHE B O 1
ATOM 1402 N N . ALA B 1 85 ? 6.293 19.062 -1.862 1 85.06 85 ALA B N 1
ATOM 1403 C CA . ALA B 1 85 ? 4.945 19.531 -2.172 1 85.06 85 ALA B CA 1
ATOM 1404 C C . ALA B 1 85 ? 4.191 19.922 -0.902 1 85.06 85 ALA B C 1
ATOM 1406 O O . ALA B 1 85 ? 3.336 20.797 -0.925 1 85.06 85 ALA B O 1
ATOM 1407 N N . PHE B 1 86 ? 4.578 19.297 0.201 1 85.5 86 PHE B N 1
ATOM 1408 C CA . PHE B 1 86 ? 3.771 19.531 1.394 1 85.5 86 PHE B CA 1
ATOM 1409 C C . PHE B 1 86 ? 4.625 20.094 2.523 1 85.5 86 PHE B C 1
ATOM 1411 O O . PHE B 1 86 ? 4.148 20.25 3.648 1 85.5 86 PHE B O 1
ATOM 1418 N N . GLY B 1 87 ? 5.961 20.312 2.258 1 85.25 87 GLY B N 1
ATOM 1419 C CA . GLY B 1 87 ? 6.836 21 3.195 1 85.25 87 GLY B CA 1
ATOM 1420 C C . GLY B 1 87 ? 7.254 20.125 4.363 1 85.25 87 GLY B C 1
ATOM 1421 O O . GLY B 1 87 ? 7.578 20.641 5.441 1 85.25 87 GLY B O 1
ATOM 1422 N N . GLU B 1 88 ? 7.172 18.906 4.188 1 83.06 88 GLU B N 1
ATOM 1423 C CA . GLU B 1 88 ? 7.578 17.984 5.246 1 83.06 88 GLU B CA 1
ATOM 1424 C C . GLU B 1 88 ? 9.094 17.938 5.387 1 83.06 88 GLU B C 1
ATOM 1426 O O . GLU B 1 88 ? 9.82 18.031 4.395 1 83.06 88 GLU B O 1
ATOM 1431 N N . MET B 1 89 ? 9.656 17.812 6.59 1 81.25 89 MET B N 1
ATOM 1432 C CA . MET B 1 89 ? 11.102 17.797 6.824 1 81.25 89 MET B CA 1
ATOM 1433 C C . MET B 1 89 ? 11.656 16.375 6.68 1 81.25 89 MET B C 1
ATOM 1435 O O . MET B 1 89 ? 11.07 15.422 7.191 1 81.25 89 MET B O 1
ATOM 1439 N N . LEU B 1 90 ? 12.656 16.297 5.84 1 80.25 90 LEU B N 1
ATOM 1440 C CA . LEU B 1 90 ? 13.344 15.023 5.688 1 80.25 90 LEU B CA 1
ATOM 1441 C C . LEU B 1 90 ? 14.664 15.023 6.449 1 80.25 90 LEU B C 1
ATOM 1443 O O . LEU B 1 90 ? 15.711 15.375 5.895 1 80.25 90 LEU B O 1
ATOM 1447 N N . GLY B 1 91 ? 14.641 14.68 7.648 1 83.12 91 GLY B N 1
ATOM 1448 C CA . GLY B 1 91 ? 15.875 14.57 8.414 1 83.12 91 GLY B CA 1
ATOM 1449 C C . GLY B 1 91 ? 16.703 13.352 8.047 1 83.12 91 GLY B C 1
ATOM 1450 O O . GLY B 1 91 ? 16.25 12.5 7.281 1 83.12 91 GLY B O 1
ATOM 1451 N N . PRO B 1 92 ? 17.875 13.352 8.414 1 85.25 92 PRO B N 1
ATOM 1452 C CA . PRO B 1 92 ? 18.797 12.266 8.047 1 85.25 92 PRO B CA 1
ATOM 1453 C C . PRO B 1 92 ? 18.266 10.891 8.477 1 85.25 92 PRO B C 1
ATOM 1455 O O . PRO B 1 92 ? 18.5 9.898 7.777 1 85.25 92 PRO B O 1
ATOM 1458 N N . ALA B 1 93 ? 17.656 10.883 9.508 1 84.75 93 ALA B N 1
ATOM 1459 C CA . ALA B 1 93 ? 17.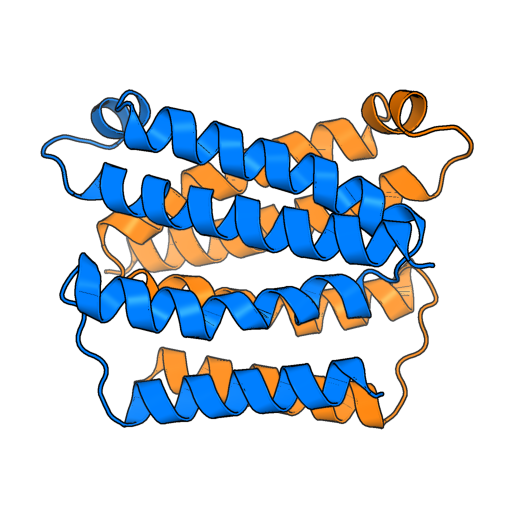109 9.617 9.984 1 84.75 93 ALA B CA 1
ATOM 1460 C C . ALA B 1 93 ? 16.031 9.094 9.055 1 84.75 93 ALA B C 1
ATOM 1462 O O . ALA B 1 93 ? 15.953 7.895 8.789 1 84.75 93 ALA B O 1
ATOM 1463 N N . LYS B 1 94 ? 15.281 10.008 8.531 1 81.25 94 LYS B N 1
ATOM 1464 C CA . LYS B 1 94 ? 14.242 9.609 7.594 1 81.25 94 LYS B CA 1
ATOM 1465 C C . LYS B 1 94 ? 14.844 9.117 6.281 1 81.25 94 LYS B C 1
ATOM 1467 O O . LYS B 1 94 ? 14.391 8.117 5.719 1 81.25 94 LYS B O 1
ATOM 1472 N N . VAL B 1 95 ? 15.875 9.781 6.008 1 81.88 95 VAL B N 1
ATOM 1473 C CA . VAL B 1 95 ? 16.547 9.406 4.77 1 81.88 95 VAL B CA 1
ATOM 1474 C C . VAL B 1 95 ? 17.141 8.016 4.91 1 81.88 95 VAL B C 1
ATOM 1476 O O . VAL B 1 95 ? 17.047 7.188 4 1 81.88 95 VAL B O 1
ATOM 1479 N N . ALA B 1 96 ? 17.703 7.781 5.98 1 85.81 96 ALA B N 1
ATOM 1480 C CA . ALA B 1 96 ? 18.281 6.465 6.242 1 85.81 96 ALA B CA 1
ATOM 1481 C C . ALA B 1 96 ? 17.203 5.383 6.238 1 85.81 96 ALA B C 1
ATOM 1483 O O . ALA B 1 96 ? 17.406 4.305 5.672 1 85.81 96 ALA B O 1
ATOM 1484 N N . ALA B 1 97 ? 16.172 5.641 6.828 1 82.5 97 ALA B N 1
ATOM 1485 C CA . ALA B 1 97 ? 15.055 4.707 6.887 1 82.5 97 ALA B CA 1
ATOM 1486 C C . ALA B 1 97 ? 14.531 4.391 5.484 1 82.5 97 ALA B C 1
ATOM 1488 O O . ALA B 1 97 ? 14.312 3.225 5.148 1 82.5 97 ALA B O 1
ATOM 1489 N N . LEU B 1 98 ? 14.461 5.379 4.688 1 80.5 98 LEU B N 1
ATOM 1490 C CA . LEU B 1 98 ? 14.008 5.211 3.309 1 80.5 98 LEU B CA 1
ATOM 1491 C C . LEU B 1 98 ? 14.984 4.34 2.521 1 80.5 98 LEU B C 1
ATOM 1493 O O . LEU B 1 98 ? 14.57 3.484 1.738 1 80.5 98 LEU B O 1
ATOM 1497 N N . GLY B 1 99 ? 16.203 4.602 2.752 1 81.44 99 GLY B N 1
ATOM 1498 C CA . GLY B 1 99 ? 17.219 3.779 2.115 1 81.44 99 GLY B CA 1
ATOM 1499 C C . GLY B 1 99 ? 17.094 2.307 2.455 1 81.44 99 GLY B C 1
ATOM 1500 O O . GLY B 1 99 ? 17.203 1.449 1.576 1 81.44 99 GLY B O 1
ATOM 1501 N N . LEU B 1 100 ? 16.828 2.002 3.648 1 82.19 100 LEU B N 1
ATOM 1502 C CA . LEU B 1 100 ? 16.672 0.622 4.094 1 82.19 100 LEU B CA 1
ATOM 1503 C C . LEU B 1 100 ? 15.43 -0.013 3.457 1 82.19 100 LEU B C 1
ATOM 1505 O O . LEU B 1 100 ? 15.477 -1.17 3.033 1 82.19 100 LEU B O 1
ATOM 1509 N N . ILE B 1 101 ? 14.438 0.704 3.354 1 77.81 101 ILE B N 1
ATOM 1510 C CA . ILE B 1 101 ? 13.203 0.219 2.742 1 77.81 101 ILE B CA 1
ATOM 1511 C C . ILE B 1 101 ? 13.445 -0.094 1.268 1 77.81 101 ILE B C 1
ATOM 1513 O O . ILE B 1 101 ? 13.102 -1.177 0.79 1 77.81 101 ILE B O 1
ATOM 1517 N N . CYS B 1 102 ? 14.148 0.779 0.577 1 79.56 102 CYS B N 1
ATOM 1518 C CA . CYS B 1 102 ? 14.445 0.58 -0.837 1 79.56 102 CYS B CA 1
ATOM 1519 C C . CYS B 1 102 ? 15.344 -0.639 -1.039 1 79.56 102 CYS B C 1
ATOM 1521 O O . CYS B 1 102 ? 15.117 -1.43 -1.959 1 79.56 102 CYS B O 1
ATOM 1523 N N . ALA B 1 103 ? 16.266 -0.792 -0.193 1 82.25 103 ALA B N 1
ATOM 1524 C CA . ALA B 1 103 ? 17.156 -1.942 -0.266 1 82.25 103 ALA B CA 1
ATOM 1525 C C . ALA B 1 103 ? 16.391 -3.246 -0.059 1 82.25 103 ALA B C 1
ATOM 1527 O O . ALA B 1 103 ? 16.625 -4.23 -0.764 1 82.25 103 ALA B O 1
ATOM 1528 N N . GLY B 1 104 ? 15.539 -3.227 0.893 1 80 104 GLY B N 1
ATOM 1529 C CA . GLY B 1 104 ? 14.703 -4.395 1.138 1 80 104 GLY B CA 1
ATOM 1530 C C . GLY B 1 104 ? 13.805 -4.742 -0.032 1 80 104 GLY B C 1
ATOM 1531 O O . GLY B 1 104 ? 13.688 -5.91 -0.405 1 80 104 GLY B O 1
ATOM 1532 N N . VAL B 1 105 ? 13.289 -3.76 -0.668 1 75.75 105 VAL B N 1
ATOM 1533 C CA . VAL B 1 105 ? 12.43 -3.963 -1.828 1 75.75 105 VAL B CA 1
ATOM 1534 C C . VAL B 1 105 ? 13.25 -4.508 -2.994 1 75.75 105 VAL B C 1
ATOM 1536 O O . VAL B 1 105 ? 12.812 -5.422 -3.697 1 75.75 105 VAL B O 1
ATOM 1539 N N . ALA B 1 106 ? 14.305 -3.957 -3.186 1 76.06 106 ALA B N 1
ATOM 1540 C CA . ALA B 1 106 ? 15.18 -4.422 -4.258 1 76.06 106 ALA B CA 1
ATOM 1541 C C . ALA B 1 106 ? 15.57 -5.883 -4.055 1 76.06 106 ALA B C 1
ATOM 1543 O O . ALA B 1 106 ? 15.57 -6.668 -5.004 1 76.06 106 ALA B O 1
ATOM 1544 N N . LEU B 1 107 ? 15.883 -6.211 -2.887 1 80.75 107 LEU B N 1
ATOM 1545 C CA . LEU B 1 107 ? 16.234 -7.594 -2.572 1 80.75 107 LEU B CA 1
ATOM 1546 C C . LEU B 1 107 ? 15.039 -8.516 -2.785 1 80.75 107 LEU B C 1
ATOM 1548 O O . LEU B 1 107 ? 15.195 -9.633 -3.281 1 80.75 107 LEU B O 1
ATOM 1552 N N . LEU B 1 108 ? 13.93 -8.109 -2.463 1 75 108 LEU B N 1
ATOM 1553 C CA . LEU B 1 108 ? 12.719 -8.906 -2.623 1 75 108 LEU B CA 1
ATOM 1554 C C . LEU B 1 108 ? 12.414 -9.148 -4.098 1 75 108 LEU B C 1
ATOM 1556 O O . LEU B 1 108 ? 11.992 -10.242 -4.477 1 75 108 LEU B O 1
ATOM 1560 N N . ALA B 1 109 ? 12.648 -8.172 -4.918 1 70.81 109 ALA B N 1
ATOM 1561 C CA . ALA B 1 109 ? 12.375 -8.25 -6.352 1 70.81 109 ALA B CA 1
ATOM 1562 C C . ALA B 1 109 ? 13.273 -9.289 -7.023 1 70.81 109 ALA B C 1
ATOM 1564 O O . ALA B 1 109 ? 12.914 -9.844 -8.062 1 70.81 109 ALA B O 1
ATOM 1565 N N . VAL B 1 110 ? 14.43 -9.617 -6.438 1 72.5 110 VAL B N 1
ATOM 1566 C CA . VAL B 1 110 ? 15.359 -10.539 -7.082 1 72.5 110 VAL B CA 1
ATOM 1567 C C . VAL B 1 110 ? 15.336 -11.883 -6.363 1 72.5 110 VAL B C 1
ATOM 1569 O O . VAL B 1 110 ? 15.992 -12.836 -6.797 1 72.5 110 VAL B O 1
ATOM 1572 N N . ALA B 1 111 ? 14.703 -11.906 -5.289 1 73.31 111 ALA B N 1
ATOM 1573 C CA . ALA B 1 111 ? 14.648 -13.141 -4.516 1 73.31 111 ALA B CA 1
ATOM 1574 C C . ALA B 1 111 ? 13.633 -14.117 -5.105 1 73.31 111 ALA B C 1
ATOM 1576 O O . ALA B 1 111 ? 12.672 -13.703 -5.766 1 73.31 111 ALA B O 1
#

Sequence (222 aa):
MMPSWIALAAAIATSLFGQVLLKAGTLGEGGFLTQLFRWQTIIGLGAYGGAALLYIVALRKLPMSVALPCTAVSYVAVAAIGHFAFGEMLGPAKVAALGLICAGVALLAVAMMPSWIALAAAIATSLFGQVLLKAGTLGEGGFLTQLFRWQTIIGLGAYGGAALLYIVALRKLPMSVALPCTAVSYVAVAAIGHFAFGEMLGPAKVAALGLICAGVALLAVA

Radius of gyration: 16.61 Å; Cα contacts (8 Å, |Δi|>4): 338; chains: 2; bounding box: 37×46×38 Å